Protein AF-A0A2N2ZKP9-F1 (afdb_monomer)

Radius of gyration: 18.11 Å; Cα contacts (8 Å, |Δi|>4): 617; chains: 1; bounding box: 47×38×48 Å

Solvent-accessible surface area (backbone atoms only — not comparable to full-atom values): 12537 Å² total; per-residue (Å²): 104,49,76,31,66,51,55,55,29,73,57,60,68,41,65,29,45,53,40,74,37,62,58,41,32,36,40,33,42,66,45,57,45,45,57,83,34,67,41,31,65,71,37,85,48,42,39,31,49,53,57,91,83,61,52,53,86,56,42,20,58,40,51,27,35,43,36,35,48,42,79,46,39,20,33,21,45,81,32,58,24,35,36,48,95,62,25,44,36,33,63,66,76,70,92,52,41,92,49,44,56,28,37,36,40,32,36,28,57,33,45,40,65,88,75,83,73,88,86,78,86,78,70,71,53,74,74,44,68,72,69,45,84,77,43,49,37,78,65,49,71,50,34,35,73,59,94,55,34,35,39,42,37,40,32,21,55,31,32,67,29,30,81,84,70,50,39,62,80,42,73,50,37,41,39,78,52,68,57,53,34,68,48,77,44,70,32,43,19,40,41,96,64,86,59,90,90,62,67,65,43,33,35,43,51,29,45,31,43,70,29,30,39,37,35,50,52,48,91,72,43,70,61,36,22,21,48,69,16,32,40,71,38,33,43,46,43,113

pLDDT: mean 94.53, std 5.26, range [68.94, 98.69]

Secondary structure (DSSP, 8-state):
-EEE--BSSS---EEEEEEE-SSEEEEEEEEEE-TT-HHHHH-SEEEEEPPTT-S--S-EEEEEEEE---TTT--EEEEEEEEETTEEEEE---TTGGG-SEEEEEEEEEEETT--S---PPPP---EETT-SSS-EEEEEEEEE-SSEEEEEEEEEE---HHHHTT--EEEEEETS-TTBEEEEEEE---SSPPTT--SB-EEEEEEETTEEEE---TT--S-SSTT-EEEEEEEB-

Sequence (238 aa):
MITLELNNFGSGSVIFKNYQSPGLCVLNGKITVDPTNAAYIAANRLEFDLPAGFAMPRSAISSAILFSNHSKYHYGTVLKCWIENSKLCIEKLTAWDALGNYVIYINSAFVTRGYRGTFTQTPTKPLTIINSYGIFSFNRYCYVETEYFVFLMATFNDFPEYNFIGTGPFTLELGGFASDVNVEIPLIVNPTSTTSGQIGSMLTFGSLANRKLTFSYPTSALNMGGKSSFFNFFAVRG

Mean predicted aligned error: 3.69 Å

Structure (mmCIF, N/CA/C/O backbone):
data_AF-A0A2N2ZKP9-F1
#
_entry.id   AF-A0A2N2ZKP9-F1
#
loop_
_atom_site.group_PDB
_atom_site.id
_atom_site.type_symbol
_atom_site.label_atom_id
_atom_site.label_alt_id
_atom_site.label_comp_id
_atom_site.label_asym_id
_atom_site.label_entity_id
_atom_site.label_seq_id
_atom_site.pdbx_PDB_ins_code
_atom_site.Cartn_x
_atom_site.Cartn_y
_atom_site.Cartn_z
_atom_site.occupancy
_atom_site.B_iso_or_equiv
_atom_site.auth_seq_id
_atom_site.auth_comp_id
_atom_site.auth_asym_id
_atom_site.auth_atom_id
_atom_site.pdbx_PDB_model_num
ATOM 1 N N . MET A 1 1 ? -2.657 10.909 13.684 1.00 93.31 1 MET A N 1
ATOM 2 C CA . MET A 1 1 ? -1.594 9.883 13.747 1.00 93.31 1 MET A CA 1
ATOM 3 C C . MET A 1 1 ? -1.914 8.941 14.895 1.00 93.31 1 MET A C 1
ATOM 5 O O . MET A 1 1 ? -2.496 9.387 15.878 1.00 93.31 1 MET A O 1
ATOM 9 N N . ILE A 1 2 ? -1.543 7.671 14.771 1.00 95.56 2 ILE A N 1
ATOM 10 C CA . ILE A 1 2 ? -1.657 6.635 15.802 1.00 95.56 2 ILE A CA 1
ATOM 11 C C . ILE A 1 2 ? -0.329 5.879 15.886 1.00 95.56 2 ILE A C 1
ATOM 13 O O . ILE A 1 2 ? 0.232 5.526 14.851 1.00 95.56 2 ILE A O 1
ATOM 17 N N . THR A 1 3 ? 0.156 5.637 17.101 1.00 96.56 3 THR A N 1
ATOM 18 C CA . THR A 1 3 ? 1.391 4.886 17.367 1.00 96.56 3 THR A CA 1
ATOM 19 C C . THR A 1 3 ? 1.032 3.521 17.940 1.00 96.56 3 THR A C 1
ATOM 21 O O . THR A 1 3 ? 0.245 3.446 18.882 1.00 96.56 3 THR A O 1
ATOM 24 N N . LEU A 1 4 ? 1.589 2.454 17.366 1.00 96.88 4 LEU A N 1
ATOM 25 C CA . LEU A 1 4 ? 1.421 1.075 17.818 1.00 96.88 4 LEU A CA 1
ATOM 26 C C . LEU A 1 4 ? 2.775 0.550 18.301 1.00 96.88 4 LEU A C 1
ATOM 28 O O . LEU A 1 4 ? 3.675 0.319 17.496 1.00 96.88 4 LEU A O 1
ATOM 32 N N . GLU A 1 5 ? 2.925 0.390 19.614 1.00 94.75 5 GLU A N 1
ATOM 33 C CA . GLU A 1 5 ? 4.208 0.037 20.242 1.00 94.75 5 GLU A CA 1
ATOM 34 C C . GLU A 1 5 ? 4.341 -1.462 20.524 1.00 94.75 5 GLU A C 1
ATOM 36 O O . GLU A 1 5 ? 5.440 -2.013 20.475 1.00 94.75 5 GLU A O 1
ATOM 41 N N . LEU A 1 6 ? 3.218 -2.129 20.800 1.00 96.06 6 LEU A N 1
ATOM 42 C CA . LEU A 1 6 ? 3.174 -3.537 21.178 1.00 96.06 6 LEU A CA 1
ATOM 43 C C . LEU A 1 6 ? 2.764 -4.395 19.982 1.00 96.06 6 LEU A C 1
ATOM 45 O O . LEU A 1 6 ? 1.728 -4.156 19.356 1.00 96.06 6 LEU A O 1
ATOM 49 N N . ASN A 1 7 ? 3.585 -5.398 19.669 1.00 97.69 7 ASN A N 1
ATOM 50 C CA . ASN A 1 7 ? 3.323 -6.361 18.608 1.00 97.69 7 ASN A CA 1
ATOM 51 C C . ASN A 1 7 ? 3.896 -7.743 18.930 1.00 97.69 7 ASN A C 1
ATOM 53 O O . ASN A 1 7 ? 4.814 -7.877 19.738 1.00 97.69 7 ASN A O 1
ATOM 57 N N . ASN A 1 8 ? 3.363 -8.775 18.278 1.00 98.06 8 ASN A N 1
ATOM 58 C CA . ASN A 1 8 ? 3.740 -10.168 18.536 1.00 98.06 8 ASN A CA 1
ATOM 59 C C . ASN A 1 8 ? 4.867 -10.707 17.633 1.00 98.06 8 ASN A C 1
ATOM 61 O O . ASN A 1 8 ? 5.117 -11.908 17.655 1.00 98.06 8 ASN A O 1
ATOM 65 N N . PHE A 1 9 ? 5.514 -9.865 16.820 1.00 98.00 9 PHE A N 1
ATOM 66 C CA . PHE A 1 9 ? 6.429 -10.320 15.763 1.00 98.00 9 PHE A CA 1
ATOM 67 C C . PHE A 1 9 ? 7.748 -9.537 15.671 1.00 98.00 9 PHE A C 1
ATOM 69 O O . PHE A 1 9 ? 8.541 -9.766 14.763 1.00 98.00 9 PHE A O 1
ATOM 76 N N . GLY A 1 10 ? 8.014 -8.642 16.624 1.00 95.81 10 GLY A N 1
ATOM 77 C CA . GLY A 1 10 ? 9.299 -7.962 16.775 1.00 95.81 10 GLY A CA 1
ATOM 78 C C . GLY A 1 10 ? 9.543 -6.770 15.842 1.00 95.81 10 GLY A C 1
ATOM 79 O O . GLY A 1 10 ? 10.689 -6.364 15.693 1.00 95.81 10 GLY A O 1
ATOM 80 N N . SER A 1 11 ? 8.508 -6.165 15.245 1.00 92.12 11 SER A N 1
ATOM 81 C CA . SER A 1 11 ? 8.653 -5.038 14.294 1.00 92.12 11 SER A CA 1
ATOM 82 C C . SER A 1 11 ? 9.004 -3.682 14.930 1.00 92.12 11 SER A C 1
ATOM 84 O O . SER A 1 11 ? 9.145 -2.689 14.214 1.00 92.12 11 SER A O 1
ATOM 86 N N . GLY A 1 12 ? 9.131 -3.604 16.256 1.00 93.19 12 GLY A N 1
ATOM 87 C CA . GLY A 1 12 ? 9.243 -2.326 16.967 1.00 93.19 12 GLY A CA 1
ATOM 88 C C . GLY A 1 12 ? 7.972 -1.468 16.879 1.00 93.19 12 GLY A C 1
ATOM 89 O O . GLY A 1 12 ? 6.894 -1.964 16.550 1.00 93.19 12 GLY A O 1
ATOM 90 N N . SER A 1 13 ? 8.103 -0.180 17.207 1.00 94.69 13 SER A N 1
ATOM 91 C CA . SER A 1 13 ? 6.992 0.779 17.164 1.00 94.69 13 SER A CA 1
ATOM 92 C C . SER A 1 13 ? 6.728 1.267 15.738 1.00 94.69 13 SER A C 1
ATOM 94 O O . SER A 1 13 ? 7.665 1.577 14.999 1.00 94.69 13 SER A O 1
ATOM 96 N N . VAL A 1 14 ? 5.453 1.362 15.358 1.00 96.50 14 VAL A N 1
ATOM 97 C CA . VAL A 1 14 ? 5.015 1.841 14.039 1.00 96.50 14 VAL A CA 1
ATOM 98 C C . VAL A 1 14 ? 4.020 2.984 14.201 1.00 96.50 14 VAL A C 1
ATOM 100 O O . VAL A 1 14 ? 3.143 2.948 15.062 1.00 96.50 14 VAL A O 1
ATOM 103 N N . ILE A 1 15 ? 4.132 3.998 13.342 1.00 96.88 15 ILE A N 1
ATOM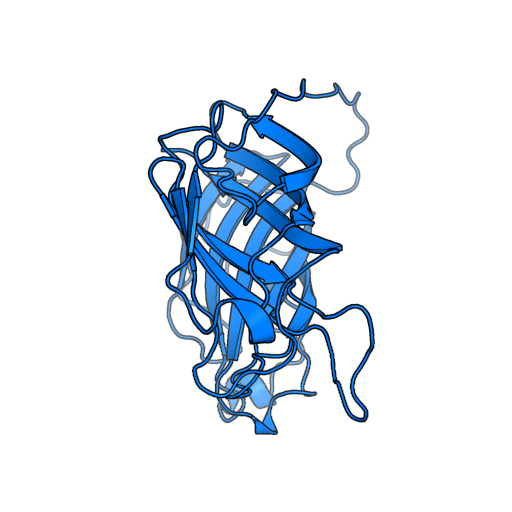 104 C CA . ILE A 1 15 ? 3.217 5.139 13.313 1.00 96.88 15 ILE A CA 1
ATOM 105 C C . ILE A 1 15 ? 2.397 5.095 12.025 1.00 96.88 15 ILE A C 1
ATOM 107 O O . ILE A 1 15 ? 2.951 5.046 10.928 1.00 96.88 15 ILE A O 1
ATOM 111 N N . PHE A 1 16 ? 1.075 5.181 12.158 1.00 97.50 16 PHE A N 1
ATOM 112 C CA . PHE A 1 16 ? 0.158 5.334 11.032 1.00 97.50 16 PHE A CA 1
ATOM 113 C C . PHE A 1 16 ? -0.483 6.720 11.029 1.00 97.50 16 PHE A C 1
ATOM 115 O O . PHE A 1 16 ? -0.916 7.239 12.063 1.00 97.50 16 PHE A O 1
ATOM 122 N N . LYS A 1 17 ? -0.640 7.300 9.839 1.00 97.81 17 LYS A N 1
ATOM 123 C CA . LYS A 1 17 ? -1.639 8.348 9.625 1.00 97.81 17 LYS A CA 1
ATOM 124 C C . LYS A 1 17 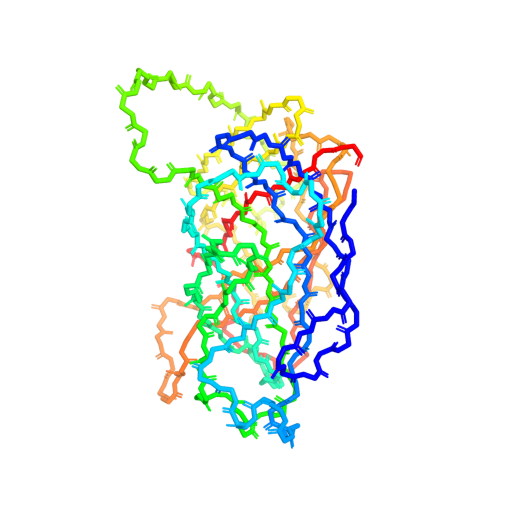? -3.012 7.697 9.600 1.00 97.81 17 LYS A C 1
ATOM 126 O O . LYS A 1 17 ? -3.180 6.623 9.027 1.00 97.81 17 LYS A O 1
ATOM 131 N N . ASN A 1 18 ? -3.982 8.313 10.264 1.00 97.56 18 ASN A N 1
ATOM 132 C CA . ASN A 1 18 ? -5.277 7.693 10.490 1.00 97.56 18 ASN A CA 1
ATOM 133 C C . ASN A 1 18 ? -6.429 8.690 10.402 1.00 97.56 18 ASN A C 1
ATOM 135 O O . ASN A 1 18 ? -6.331 9.819 10.875 1.00 97.56 18 ASN A O 1
ATOM 139 N N . TYR A 1 19 ? -7.545 8.196 9.884 1.00 97.62 19 TYR A N 1
ATOM 140 C CA . TYR A 1 19 ? -8.881 8.703 10.158 1.00 97.62 19 TYR A CA 1
ATOM 141 C C . TYR A 1 19 ? -9.665 7.590 10.852 1.00 97.62 19 TYR A C 1
ATOM 143 O O . TYR A 1 19 ? -9.528 6.418 10.489 1.00 97.62 19 TYR A O 1
ATOM 151 N N . GLN A 1 20 ? -10.455 7.931 11.867 1.00 95.25 20 GLN A N 1
ATOM 152 C CA . GLN A 1 20 ? -11.198 6.958 12.660 1.00 95.25 20 GLN A CA 1
ATOM 153 C C . GLN A 1 20 ? -12.607 7.460 12.956 1.00 95.25 20 GLN A C 1
ATOM 155 O O . GLN A 1 20 ? -12.811 8.593 13.380 1.00 95.25 20 GLN A O 1
ATOM 160 N N . SER A 1 21 ? -13.570 6.569 12.776 1.00 93.56 21 SER A N 1
ATOM 161 C CA . SER A 1 21 ? -14.956 6.705 13.203 1.00 93.56 21 SER A CA 1
ATOM 162 C C . SER A 1 21 ? -15.461 5.324 13.640 1.00 93.56 21 SER A C 1
ATOM 164 O O . SER A 1 21 ? -14.825 4.316 13.314 1.00 93.56 21 SER A O 1
ATOM 166 N N . PRO A 1 22 ? -16.626 5.227 14.303 1.00 90.94 22 PRO A N 1
ATOM 167 C CA . PRO A 1 22 ? -17.188 3.929 14.666 1.00 90.94 22 PRO A CA 1
ATOM 168 C C . PRO A 1 22 ? -17.448 2.994 13.476 1.00 90.94 22 PRO A C 1
ATOM 170 O O . PRO A 1 22 ? -17.443 1.780 13.646 1.00 90.94 22 PRO A O 1
ATOM 173 N N . GLY A 1 23 ? -17.698 3.541 12.279 1.00 91.06 23 GLY A N 1
ATOM 174 C CA . GLY A 1 23 ? -18.047 2.769 11.081 1.00 91.06 23 GLY A CA 1
ATOM 175 C C . GLY A 1 23 ? -16.886 2.510 10.118 1.00 91.06 23 GLY A C 1
ATOM 176 O O . GLY A 1 23 ? -16.924 1.524 9.380 1.00 91.06 23 GLY A O 1
ATOM 177 N N . LEU A 1 24 ? -15.867 3.368 10.134 1.00 93.94 24 LEU A N 1
ATOM 178 C CA . LEU A 1 24 ? -14.791 3.412 9.148 1.00 93.94 24 LEU A CA 1
ATOM 179 C C . LEU A 1 24 ? -13.485 3.867 9.799 1.00 93.94 24 LEU A C 1
ATOM 181 O O . LEU A 1 24 ? -13.452 4.903 10.466 1.00 93.94 24 LEU A O 1
ATOM 185 N N . CYS A 1 25 ? -12.401 3.155 9.516 1.00 97.12 25 CYS A N 1
ATOM 186 C CA . CYS A 1 25 ? -11.042 3.615 9.772 1.00 97.12 25 CYS A CA 1
ATOM 187 C C . CYS A 1 25 ? -10.233 3.597 8.476 1.00 97.12 25 CYS A C 1
ATOM 189 O O . CYS A 1 25 ? -10.296 2.630 7.728 1.00 97.12 25 CYS A O 1
ATOM 191 N N . VAL A 1 26 ? -9.460 4.646 8.210 1.00 98.31 26 VAL A N 1
ATOM 192 C CA . VAL A 1 26 ? -8.459 4.662 7.136 1.00 98.31 26 VAL A CA 1
ATOM 193 C C . VAL A 1 26 ? -7.088 4.724 7.782 1.00 98.31 26 VAL A C 1
ATOM 195 O O . VAL A 1 26 ? -6.868 5.589 8.628 1.00 98.31 26 VAL A O 1
ATOM 198 N N . LEU A 1 27 ? -6.183 3.828 7.388 1.00 98.25 27 LEU A N 1
ATOM 199 C CA . LEU A 1 27 ? -4.801 3.792 7.867 1.00 98.25 27 LEU A CA 1
ATOM 200 C C . LEU A 1 27 ? -3.827 3.964 6.701 1.00 98.25 27 LEU A C 1
ATOM 202 O O . LEU A 1 27 ? -3.999 3.350 5.645 1.00 98.25 27 LEU A O 1
ATOM 206 N N . ASN A 1 28 ? -2.794 4.781 6.914 1.00 98.31 28 ASN A N 1
ATOM 207 C CA . ASN A 1 28 ? -1.648 4.927 6.022 1.00 98.31 28 ASN A CA 1
ATOM 208 C C . ASN A 1 28 ? -0.340 4.757 6.764 1.00 98.31 28 ASN A C 1
ATOM 210 O O . ASN A 1 28 ? -0.069 5.471 7.729 1.00 98.31 28 ASN A O 1
ATOM 214 N N . GLY A 1 29 ? 0.485 3.852 6.270 1.00 97.19 29 GLY A N 1
ATOM 215 C CA . GLY A 1 29 ? 1.824 3.633 6.778 1.00 97.19 29 GLY A CA 1
ATOM 216 C C . GLY A 1 29 ? 2.377 2.317 6.271 1.00 97.19 29 GLY A C 1
ATOM 217 O O . GLY A 1 29 ? 1.760 1.625 5.456 1.00 97.19 29 GLY A O 1
ATOM 218 N N . LYS A 1 30 ? 3.555 1.977 6.777 1.00 96.88 30 LYS A N 1
ATOM 219 C CA . LYS A 1 30 ? 4.251 0.751 6.422 1.00 96.88 30 LYS A CA 1
ATOM 220 C C . LYS A 1 30 ? 4.873 0.113 7.652 1.00 96.88 30 LYS A C 1
ATOM 222 O O . LYS A 1 30 ? 5.237 0.803 8.599 1.00 96.88 30 LYS A O 1
ATOM 227 N N . ILE A 1 31 ? 4.974 -1.205 7.611 1.00 97.31 31 ILE A N 1
ATOM 228 C CA . ILE A 1 31 ? 5.553 -2.044 8.658 1.00 97.31 31 ILE A CA 1
ATOM 229 C C . ILE A 1 31 ? 6.761 -2.748 8.057 1.00 97.31 31 ILE A C 1
ATOM 231 O O . ILE A 1 31 ? 6.667 -3.243 6.935 1.00 97.31 31 ILE A O 1
ATOM 235 N N . THR A 1 32 ? 7.859 -2.837 8.800 1.00 97.31 32 THR A N 1
ATOM 236 C CA . THR A 1 32 ? 9.008 -3.665 8.423 1.00 97.31 32 THR A CA 1
ATOM 237 C C . THR A 1 32 ? 8.936 -4.983 9.177 1.00 97.31 32 THR A C 1
ATOM 239 O O . THR A 1 32 ? 8.826 -4.996 10.399 1.00 97.31 32 THR A O 1
ATOM 242 N N . VAL A 1 33 ? 9.013 -6.096 8.458 1.00 98.25 33 VAL A N 1
ATOM 243 C CA . VAL A 1 33 ? 9.035 -7.438 9.037 1.00 98.25 33 VAL A CA 1
ATOM 244 C C . VAL A 1 33 ? 10.438 -8.011 8.905 1.00 98.25 33 VAL A C 1
ATOM 246 O O . VAL A 1 33 ? 11.033 -7.940 7.831 1.00 98.25 33 VAL A O 1
ATOM 249 N N . ASP A 1 34 ? 10.943 -8.585 9.994 1.00 97.88 34 ASP A N 1
ATOM 250 C CA . ASP A 1 34 ? 12.172 -9.376 10.028 1.00 97.88 34 ASP A CA 1
ATOM 251 C C . ASP A 1 34 ? 11.807 -10.864 10.167 1.00 97.88 34 ASP A C 1
ATOM 253 O O . ASP A 1 34 ? 11.425 -11.301 11.260 1.00 97.88 34 ASP A O 1
ATOM 257 N N . PRO A 1 35 ? 11.918 -11.655 9.083 1.00 97.81 35 PRO A N 1
ATOM 258 C CA . PRO A 1 35 ? 11.595 -13.077 9.107 1.00 97.81 35 PRO A CA 1
ATOM 259 C C . PRO A 1 35 ? 12.493 -13.923 10.015 1.00 97.81 35 PRO A C 1
ATOM 261 O O . PRO A 1 35 ? 12.143 -15.057 10.343 1.00 97.81 35 PRO A O 1
ATOM 264 N N . THR A 1 36 ? 13.654 -13.399 10.417 1.00 97.88 36 THR A N 1
ATOM 265 C CA . THR A 1 36 ? 14.608 -14.094 11.292 1.00 97.88 36 THR A CA 1
ATOM 266 C C . THR A 1 36 ? 14.296 -13.890 12.774 1.00 97.88 36 THR A C 1
ATOM 268 O O . THR A 1 36 ? 14.827 -14.604 13.628 1.00 97.88 36 THR A O 1
ATOM 271 N N . ASN A 1 37 ? 13.397 -12.954 13.097 1.00 98.25 37 ASN A N 1
ATOM 272 C CA . ASN A 1 37 ? 13.006 -12.671 14.467 1.00 98.25 37 ASN A CA 1
ATOM 273 C C . ASN A 1 37 ? 12.247 -13.859 15.084 1.00 98.25 37 ASN A C 1
ATOM 275 O O . ASN A 1 37 ? 11.250 -14.336 14.540 1.00 98.25 37 ASN A O 1
ATOM 279 N N . ALA A 1 38 ? 12.671 -14.306 16.269 1.00 98.25 38 ALA A N 1
ATOM 280 C CA . ALA A 1 38 ? 12.043 -15.431 16.966 1.00 98.25 38 ALA A CA 1
ATOM 281 C C . ALA A 1 38 ? 10.542 -15.212 17.243 1.00 98.25 38 ALA A C 1
ATOM 283 O O . ALA A 1 38 ? 9.758 -16.158 17.155 1.00 98.25 38 ALA A O 1
ATOM 284 N N . ALA A 1 39 ? 10.126 -13.971 17.525 1.00 98.31 39 ALA A N 1
ATOM 285 C CA . ALA A 1 39 ? 8.720 -13.627 17.716 1.00 98.31 39 ALA A CA 1
ATOM 286 C C . ALA A 1 39 ? 7.928 -13.776 16.408 1.00 98.31 39 ALA A C 1
ATOM 288 O O . ALA A 1 39 ? 6.855 -14.375 16.409 1.00 98.31 39 ALA A O 1
ATOM 289 N N . TYR A 1 40 ? 8.483 -13.321 15.274 1.00 98.44 40 TYR A N 1
ATOM 290 C CA . TYR A 1 40 ? 7.878 -13.556 13.961 1.00 98.44 40 TYR A CA 1
ATOM 291 C C . TYR A 1 40 ? 7.743 -15.051 13.676 1.00 98.44 40 TYR A C 1
ATOM 293 O O . TYR A 1 40 ? 6.661 -15.492 13.294 1.00 98.44 40 TYR A O 1
ATOM 301 N N . ILE A 1 41 ? 8.799 -15.842 13.891 1.00 98.06 41 ILE A N 1
ATOM 302 C CA . ILE A 1 41 ? 8.800 -17.291 13.641 1.00 98.06 41 ILE A CA 1
ATOM 303 C C . ILE A 1 41 ? 7.685 -17.981 14.442 1.00 98.06 41 ILE A C 1
ATOM 305 O O . ILE A 1 41 ? 6.934 -18.769 13.866 1.00 98.06 41 ILE A O 1
ATOM 309 N N . ALA A 1 42 ? 7.524 -17.628 15.722 1.00 98.19 42 ALA A N 1
ATOM 310 C CA . ALA A 1 42 ? 6.501 -18.184 16.610 1.00 98.19 42 ALA A CA 1
ATOM 311 C C . ALA A 1 42 ? 5.070 -17.689 16.319 1.00 98.19 42 ALA A C 1
ATOM 313 O O . ALA A 1 42 ? 4.098 -18.359 16.672 1.00 98.19 42 ALA A O 1
ATOM 314 N N . ALA A 1 43 ? 4.914 -16.522 15.691 1.00 98.12 43 ALA A N 1
ATOM 315 C CA . ALA A 1 43 ? 3.609 -15.950 15.393 1.00 98.12 43 ALA A CA 1
ATOM 316 C C . ALA A 1 43 ? 2.890 -16.703 14.257 1.00 98.12 43 ALA A C 1
ATOM 318 O O . ALA A 1 43 ? 3.460 -16.983 13.200 1.00 98.12 43 ALA A O 1
ATOM 319 N N . ASN A 1 44 ? 1.591 -16.960 14.441 1.00 97.44 44 ASN A N 1
ATOM 320 C CA . ASN A 1 44 ? 0.712 -17.522 13.399 1.00 97.44 44 ASN A CA 1
ATOM 321 C C . ASN A 1 44 ? 0.125 -16.445 12.469 1.00 97.44 44 ASN A C 1
ATOM 323 O O . ASN A 1 44 ? -0.319 -16.730 11.361 1.00 97.44 44 ASN A O 1
ATOM 327 N N . ARG A 1 45 ? 0.096 -15.201 12.945 1.00 97.81 45 ARG A N 1
ATOM 328 C CA . ARG A 1 45 ? -0.345 -13.990 12.247 1.00 97.81 45 ARG A CA 1
ATOM 329 C C . ARG A 1 45 ? 0.319 -12.794 12.914 1.00 97.81 45 ARG A C 1
ATOM 331 O O . ARG A 1 45 ? 0.686 -12.888 14.086 1.00 97.81 45 ARG A O 1
ATOM 338 N N . LEU A 1 46 ? 0.451 -11.694 12.191 1.00 98.62 46 LEU A N 1
ATOM 339 C CA . LEU A 1 46 ? 1.082 -10.487 12.713 1.00 98.62 46 LEU A CA 1
ATOM 340 C C . LEU A 1 46 ? 0.022 -9.641 13.406 1.00 98.62 46 LEU A C 1
ATOM 342 O O . LEU A 1 46 ? -1.056 -9.428 12.852 1.00 98.62 46 LEU A O 1
ATOM 346 N N . GLU A 1 47 ? 0.309 -9.180 14.614 1.00 98.44 47 GLU A N 1
ATOM 347 C CA . GLU A 1 47 ? -0.628 -8.409 15.420 1.00 98.44 47 GLU A CA 1
ATOM 348 C C . GLU A 1 47 ? 0.053 -7.198 16.034 1.00 98.44 47 GLU A C 1
ATOM 350 O O . GLU A 1 47 ? 1.127 -7.324 16.621 1.00 98.44 47 GLU A O 1
ATOM 355 N N . PHE A 1 48 ? -0.631 -6.062 15.964 1.00 98.44 48 PHE A N 1
ATOM 356 C CA . PHE A 1 48 ? -0.390 -4.913 16.826 1.00 98.44 48 PHE A CA 1
ATOM 357 C C . PHE A 1 48 ? -1.564 -4.730 17.775 1.00 98.44 48 PHE A C 1
ATOM 359 O O . PHE A 1 48 ? -2.720 -4.861 17.358 1.00 98.44 48 PHE A O 1
ATOM 366 N N . ASP A 1 49 ? -1.276 -4.354 19.015 1.00 97.56 49 ASP A N 1
ATOM 367 C CA . ASP A 1 49 ? -2.317 -3.918 19.938 1.00 97.56 49 ASP A CA 1
ATOM 368 C C . ASP A 1 49 ? -2.750 -2.492 19.579 1.00 97.56 49 ASP A C 1
ATOM 370 O O . ASP A 1 49 ? -1.928 -1.588 19.402 1.00 97.56 49 ASP A O 1
ATOM 374 N N . LEU A 1 50 ? -4.060 -2.291 19.440 1.00 97.00 50 LEU A N 1
ATOM 375 C CA . LEU A 1 50 ? -4.638 -0.971 19.225 1.00 97.00 50 LEU A CA 1
ATOM 376 C C . LEU A 1 50 ? -4.740 -0.232 20.569 1.00 97.00 50 LEU A C 1
ATOM 378 O O . LEU A 1 50 ? -5.033 -0.850 21.595 1.00 97.00 50 LEU A O 1
ATOM 382 N N . PRO A 1 51 ? -4.536 1.096 20.585 1.00 95.12 51 PRO A N 1
ATOM 383 C CA . PRO A 1 51 ? -4.587 1.882 21.805 1.00 95.12 51 PRO A CA 1
ATOM 384 C C . PRO A 1 51 ? -5.992 1.895 22.407 1.00 95.12 51 PRO A C 1
ATOM 386 O O . PRO A 1 51 ? -7.007 1.781 21.708 1.00 95.12 51 PRO A O 1
ATOM 389 N N . ALA A 1 52 ? -6.047 2.125 23.718 1.00 92.00 52 ALA A N 1
ATOM 390 C CA . ALA A 1 52 ? -7.298 2.408 24.403 1.00 92.00 52 ALA A CA 1
ATOM 391 C C . ALA A 1 52 ? -8.004 3.602 23.735 1.00 92.00 52 ALA A C 1
ATOM 393 O O . ALA A 1 52 ? -7.388 4.631 23.458 1.00 92.00 52 ALA A O 1
ATOM 394 N N . GLY A 1 53 ? -9.299 3.453 23.453 1.00 90.00 53 GLY A N 1
ATOM 395 C CA . GLY A 1 53 ? -10.087 4.482 22.769 1.00 90.00 53 GLY A CA 1
ATOM 396 C C . GLY A 1 53 ? -10.006 4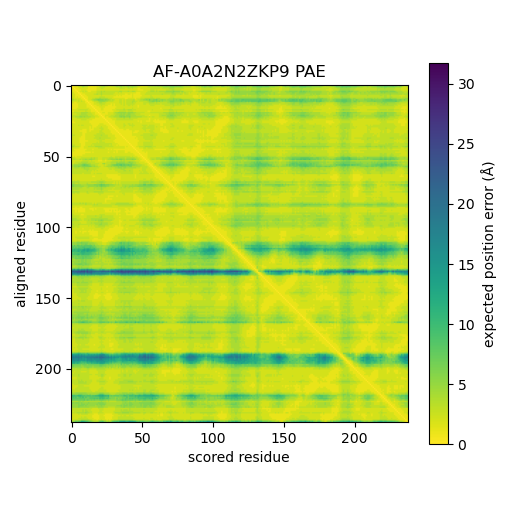.461 21.239 1.00 90.00 53 GLY A C 1
ATOM 397 O O . GLY A 1 53 ? -10.551 5.366 20.610 1.00 90.00 53 GLY A O 1
ATOM 398 N N . PHE A 1 54 ? -9.385 3.446 20.620 1.00 94.31 54 PHE A N 1
ATOM 399 C CA . PHE A 1 54 ? -9.499 3.240 19.172 1.00 94.31 54 PHE A CA 1
ATOM 400 C C . PHE A 1 54 ? -10.976 3.192 18.747 1.00 94.31 54 PHE A C 1
ATOM 402 O O . PHE A 1 54 ? -11.770 2.441 19.313 1.00 94.31 54 PHE A O 1
ATOM 409 N N . ALA A 1 55 ? -11.357 4.003 17.755 1.00 92.94 55 ALA A N 1
ATOM 410 C CA . ALA A 1 55 ? -12.768 4.353 17.577 1.00 92.94 55 ALA A CA 1
ATOM 411 C C . ALA A 1 55 ? -13.661 3.221 17.045 1.00 92.94 55 ALA A C 1
ATOM 413 O O . ALA A 1 55 ? -14.880 3.354 17.118 1.00 92.94 55 ALA A O 1
ATOM 414 N N . MET A 1 56 ? -13.102 2.146 16.474 1.00 91.44 56 MET A N 1
ATOM 415 C CA . MET A 1 56 ? -13.902 1.059 15.898 1.00 91.44 56 MET A CA 1
ATOM 416 C C . MET A 1 56 ? -14.304 0.024 16.961 1.00 91.44 56 MET A C 1
ATOM 418 O O . MET A 1 56 ? -13.448 -0.730 17.422 1.00 91.44 56 MET A O 1
ATOM 422 N N . PRO A 1 57 ? -15.603 -0.105 17.299 1.00 86.00 57 PRO A N 1
ATOM 423 C CA . PRO A 1 57 ? -16.071 -1.059 18.306 1.00 86.00 57 PRO A CA 1
ATOM 424 C C . PRO A 1 57 ? -16.305 -2.472 17.749 1.00 86.00 57 PRO A C 1
ATOM 426 O O . PRO A 1 57 ? -16.598 -3.400 18.498 1.00 86.00 57 PRO A O 1
ATOM 429 N N . ARG A 1 58 ? -16.267 -2.641 16.423 1.00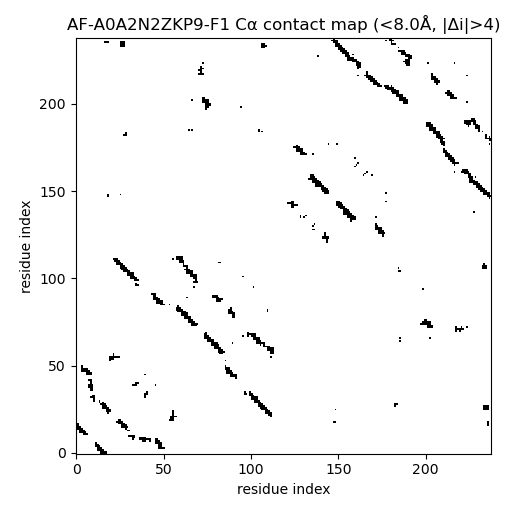 89.75 58 ARG A N 1
ATOM 430 C CA . ARG A 1 58 ? -16.595 -3.890 15.725 1.00 89.75 58 ARG A CA 1
ATOM 431 C C . ARG A 1 58 ? -15.457 -4.310 14.813 1.00 89.75 58 ARG A C 1
ATOM 433 O O . ARG A 1 58 ? -14.651 -3.485 14.388 1.00 89.75 58 ARG A O 1
ATOM 440 N N . SER A 1 59 ? -15.442 -5.597 14.471 1.00 93.75 59 SER A N 1
ATOM 441 C CA . SER A 1 59 ? -14.456 -6.117 13.536 1.00 93.75 59 SER A CA 1
ATOM 442 C C . SER A 1 59 ? -14.642 -5.554 12.129 1.00 93.75 59 SER A C 1
ATOM 444 O O . SER A 1 59 ? -15.759 -5.290 11.669 1.00 93.75 59 SER A O 1
ATOM 446 N N . ALA A 1 60 ? -13.523 -5.392 11.438 1.00 96.38 60 ALA A N 1
ATOM 447 C CA . ALA A 1 60 ? -13.449 -4.863 10.085 1.00 96.38 60 ALA A CA 1
ATOM 448 C C . ALA A 1 60 ? -12.376 -5.615 9.305 1.00 96.38 60 ALA A C 1
ATOM 450 O O . ALA A 1 60 ? -11.391 -6.048 9.888 1.00 96.38 60 ALA A O 1
ATOM 451 N N . ILE A 1 61 ? -12.556 -5.782 7.998 1.00 96.06 61 ILE A N 1
ATOM 452 C CA . ILE A 1 61 ? -11.593 -6.462 7.125 1.00 96.06 61 ILE A CA 1
ATOM 453 C C . ILE A 1 61 ? -11.228 -5.546 5.964 1.00 96.06 61 ILE A C 1
ATOM 455 O O . ILE A 1 61 ? -12.063 -4.788 5.473 1.00 96.06 61 ILE A O 1
ATOM 459 N N . SER A 1 62 ? -9.972 -5.615 5.560 1.00 97.00 62 SER A N 1
ATOM 460 C CA . SER A 1 62 ? -9.391 -4.874 4.458 1.00 97.00 62 SER A CA 1
ATOM 461 C C . SER A 1 62 ? -8.179 -5.631 3.902 1.00 97.00 62 SER A C 1
ATOM 463 O O . SER A 1 62 ? -7.996 -6.830 4.141 1.00 97.00 62 SER A O 1
ATOM 465 N N . SER A 1 63 ? -7.351 -4.922 3.149 1.00 96.81 63 SER A N 1
ATOM 466 C CA . SER A 1 63 ? -6.119 -5.419 2.553 1.00 96.81 63 SER A CA 1
ATOM 467 C C . SER A 1 63 ? -4.890 -4.698 3.097 1.00 96.81 63 SER A C 1
ATOM 469 O O . SER A 1 63 ? -4.957 -3.547 3.522 1.00 96.81 63 SER A O 1
ATOM 471 N N . ALA A 1 64 ? -3.746 -5.355 3.012 1.00 98.31 64 ALA A N 1
ATOM 472 C CA . ALA A 1 64 ? -2.428 -4.735 3.000 1.00 98.31 64 ALA A CA 1
ATOM 473 C C . ALA A 1 64 ? -1.664 -5.251 1.771 1.00 98.31 64 ALA A C 1
ATOM 475 O O . ALA A 1 64 ? -2.151 -6.147 1.082 1.00 98.31 64 ALA A O 1
ATOM 476 N N . ILE A 1 65 ? -0.497 -4.696 1.458 1.00 98.25 65 ILE A N 1
ATOM 477 C CA . ILE A 1 65 ? 0.341 -5.185 0.355 1.00 98.25 65 ILE A CA 1
ATOM 478 C C . ILE A 1 65 ? 1.714 -5.545 0.906 1.00 98.25 65 ILE A C 1
ATOM 480 O O . ILE A 1 65 ? 2.417 -4.684 1.432 1.00 98.25 65 ILE A O 1
ATOM 484 N N . LEU A 1 66 ? 2.085 -6.818 0.771 1.00 98.31 66 LEU A N 1
ATOM 485 C CA . LEU A 1 66 ? 3.444 -7.284 1.014 1.00 98.31 66 LEU A CA 1
ATOM 486 C C . LEU A 1 66 ? 4.333 -6.813 -0.132 1.00 98.31 66 LEU A C 1
ATOM 488 O O . LEU A 1 66 ? 3.997 -7.016 -1.295 1.00 98.31 66 LEU A O 1
ATOM 492 N N . PHE A 1 67 ? 5.471 -6.232 0.211 1.00 97.62 67 PHE A N 1
ATOM 493 C CA . PHE A 1 67 ? 6.510 -5.758 -0.690 1.00 97.62 67 PHE A CA 1
ATOM 494 C C . PHE A 1 67 ? 7.831 -6.411 -0.275 1.00 97.62 67 PHE A C 1
ATOM 496 O O . PHE A 1 67 ? 8.434 -6.027 0.731 1.00 97.62 67 PHE A O 1
ATOM 503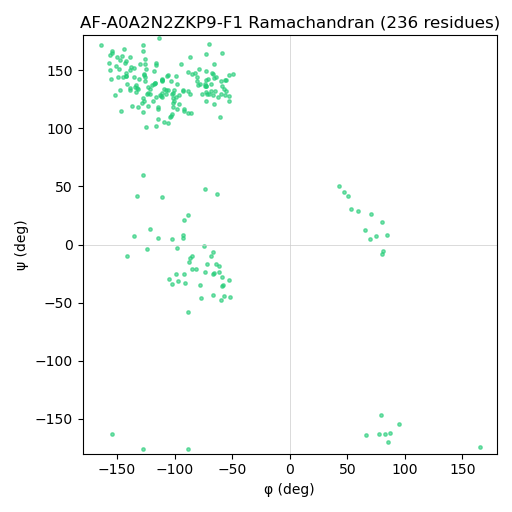 N N . SER A 1 68 ? 8.250 -7.448 -1.005 1.00 96.94 68 SER A N 1
ATOM 504 C CA . SER A 1 68 ? 9.461 -8.200 -0.664 1.00 96.94 68 SER A CA 1
ATOM 505 C C . SER A 1 68 ? 10.737 -7.418 -0.967 1.00 96.94 68 SER A C 1
ATOM 507 O O . SER A 1 68 ? 10.767 -6.477 -1.763 1.00 96.94 68 SER A O 1
ATOM 509 N N . ASN A 1 69 ? 11.841 -7.879 -0.393 1.00 94.56 69 ASN A N 1
ATOM 510 C CA . ASN A 1 69 ? 13.170 -7.350 -0.675 1.00 94.56 69 ASN A CA 1
ATOM 511 C C . ASN A 1 69 ? 13.859 -8.048 -1.862 1.00 94.56 69 ASN A C 1
ATOM 513 O O . ASN A 1 69 ? 15.082 -8.067 -1.970 1.00 94.56 69 ASN A O 1
ATOM 517 N N . HIS A 1 70 ? 13.078 -8.616 -2.791 1.00 93.00 70 HIS A N 1
ATOM 518 C CA . HIS A 1 70 ? 13.630 -9.125 -4.043 1.00 93.00 70 HIS A CA 1
ATOM 519 C C . HIS A 1 70 ? 14.289 -7.980 -4.828 1.00 93.00 70 HIS A C 1
ATOM 521 O O . HIS A 1 70 ? 13.593 -7.143 -5.403 1.00 93.00 70 HIS A O 1
ATOM 527 N N . SER A 1 71 ? 15.619 -7.987 -4.919 1.00 88.75 71 SER A N 1
ATOM 528 C CA . SER A 1 71 ? 16.437 -6.873 -5.431 1.00 88.75 71 SER A CA 1
ATOM 529 C C . SER A 1 71 ? 16.038 -6.346 -6.811 1.00 88.75 71 SER A C 1
ATOM 531 O O . SER A 1 71 ? 16.226 -5.169 -7.103 1.00 88.75 71 SER A O 1
ATOM 533 N N . LYS A 1 72 ? 15.498 -7.219 -7.667 1.00 90.75 72 LYS A N 1
ATOM 534 C CA . LYS A 1 72 ? 15.139 -6.874 -9.047 1.00 90.75 72 LYS A CA 1
ATOM 535 C C . LYS A 1 72 ? 13.706 -6.364 -9.239 1.00 90.75 72 LYS A C 1
ATOM 537 O O . LYS A 1 72 ? 13.472 -5.567 -10.136 1.00 90.75 72 LYS A O 1
ATOM 542 N N . TYR A 1 73 ? 12.748 -6.854 -8.452 1.00 92.62 73 TYR A N 1
ATOM 543 C CA . TYR A 1 73 ? 11.314 -6.748 -8.785 1.00 92.62 73 TYR A CA 1
ATOM 544 C C . TYR A 1 73 ? 10.408 -6.461 -7.589 1.00 92.62 73 TYR A C 1
ATOM 546 O O . TYR A 1 73 ? 9.213 -6.250 -7.787 1.00 92.62 73 TYR A O 1
ATOM 554 N N . HIS A 1 74 ? 10.948 -6.540 -6.368 1.00 94.06 74 HIS A N 1
ATOM 555 C CA . HIS A 1 74 ? 10.204 -6.402 -5.119 1.00 94.06 74 HIS A CA 1
ATOM 556 C C . HIS A 1 74 ? 8.865 -7.136 -5.125 1.00 94.06 74 HIS A C 1
ATOM 558 O O . HIS A 1 74 ? 7.821 -6.557 -4.834 1.00 94.06 74 HIS A O 1
ATOM 564 N N . TYR A 1 75 ? 8.891 -8.416 -5.507 1.00 94.69 75 TYR A N 1
ATOM 565 C CA . TYR A 1 75 ? 7.675 -9.199 -5.661 1.00 94.69 75 TYR A CA 1
ATOM 566 C C . TYR A 1 75 ? 6.752 -9.089 -4.446 1.00 94.69 75 TYR A C 1
ATOM 568 O O . TYR A 1 75 ? 7.221 -8.996 -3.309 1.00 94.69 75 TYR A O 1
ATOM 576 N N . GLY A 1 76 ? 5.448 -9.138 -4.675 1.00 95.44 76 GLY A N 1
ATOM 577 C CA . GLY A 1 76 ? 4.503 -8.967 -3.590 1.00 95.44 76 GLY A CA 1
ATOM 578 C C . GLY A 1 76 ? 3.089 -9.407 -3.902 1.00 95.44 76 GLY A C 1
ATOM 579 O O . GLY A 1 76 ? 2.739 -9.751 -5.031 1.00 95.44 76 GLY A O 1
ATOM 580 N N . THR A 1 77 ? 2.259 -9.411 -2.870 1.00 96.75 77 THR A N 1
ATOM 581 C CA . THR A 1 77 ? 0.862 -9.827 -2.962 1.00 96.75 77 THR A CA 1
ATOM 582 C C . THR A 1 77 ? -0.001 -9.014 -2.013 1.00 96.75 77 THR A C 1
ATOM 584 O O . THR A 1 77 ? 0.489 -8.384 -1.074 1.00 96.75 77 THR A O 1
ATOM 587 N N . VAL A 1 78 ? -1.305 -9.046 -2.262 1.00 97.50 78 VAL A N 1
ATOM 588 C CA . VAL A 1 78 ? -2.291 -8.562 -1.305 1.00 97.50 78 VAL A CA 1
ATOM 589 C C . VAL A 1 78 ? -2.306 -9.503 -0.107 1.00 97.50 78 VAL A C 1
ATOM 591 O O . VAL A 1 78 ? -2.372 -10.718 -0.285 1.00 97.50 78 VAL A O 1
ATOM 594 N N . LEU A 1 79 ? -2.258 -8.917 1.084 1.00 98.25 79 LEU A N 1
ATOM 595 C CA . LEU A 1 79 ? -2.444 -9.589 2.355 1.00 98.25 79 LEU A CA 1
ATOM 596 C C . LEU A 1 79 ? -3.833 -9.297 2.916 1.00 98.25 79 LEU A C 1
ATOM 598 O O . LEU A 1 79 ? -4.289 -8.149 2.889 1.00 98.25 79 LEU A O 1
ATOM 602 N N . LYS A 1 80 ? -4.478 -10.291 3.520 1.00 98.25 80 LYS A N 1
ATOM 603 C CA . LYS A 1 80 ? -5.610 -10.049 4.419 1.00 98.25 80 LYS A CA 1
ATOM 604 C C . LYS A 1 80 ? -5.148 -9.227 5.627 1.00 98.25 80 LYS A C 1
ATOM 606 O O . LYS A 1 80 ? -4.229 -9.618 6.345 1.00 98.25 80 LYS A O 1
ATOM 611 N N . CYS A 1 81 ? -5.839 -8.121 5.888 1.00 98.31 81 CYS A N 1
ATOM 612 C CA . CYS A 1 81 ? -5.603 -7.249 7.036 1.00 98.31 81 CYS A CA 1
ATOM 613 C C . CYS A 1 81 ? -6.941 -6.945 7.718 1.00 98.31 81 CYS A C 1
ATOM 615 O O . CYS A 1 81 ? -7.931 -6.676 7.043 1.00 98.31 81 CYS A O 1
ATOM 617 N N . TRP A 1 82 ? -7.039 -7.036 9.039 1.00 97.81 82 TRP A N 1
ATOM 618 C CA . TRP A 1 82 ? -8.314 -6.877 9.738 1.00 97.81 82 TRP A CA 1
ATOM 619 C C . TRP A 1 82 ? -8.142 -6.303 11.135 1.00 97.81 82 TRP A C 1
ATOM 621 O O . TRP A 1 82 ? -7.065 -6.336 11.714 1.00 97.81 82 TRP A O 1
ATOM 631 N N . ILE A 1 83 ? -9.234 -5.771 11.666 1.00 97.12 83 ILE A N 1
ATOM 632 C CA . ILE A 1 83 ? -9.341 -5.304 13.041 1.00 97.12 83 ILE A CA 1
ATOM 633 C C . ILE A 1 83 ? -10.282 -6.253 13.767 1.00 97.12 83 ILE A C 1
ATOM 635 O O . ILE A 1 83 ? -11.401 -6.491 13.305 1.00 97.12 83 ILE A O 1
ATOM 639 N N . GLU A 1 84 ? -9.843 -6.798 14.894 1.00 95.06 84 GLU A N 1
ATOM 640 C CA . GLU A 1 84 ? -10.673 -7.581 15.811 1.00 95.06 84 GLU A CA 1
ATOM 641 C C . GLU A 1 84 ? -10.073 -7.557 17.215 1.00 95.06 84 GLU A C 1
ATOM 643 O O . GLU A 1 84 ? -8.861 -7.461 17.357 1.00 95.06 84 GLU A O 1
ATOM 648 N N . ASN A 1 85 ? -10.912 -7.658 18.249 1.00 92.75 85 ASN A N 1
ATOM 649 C CA . ASN A 1 85 ? -10.470 -7.791 19.644 1.00 92.75 85 ASN A CA 1
ATOM 650 C C . ASN A 1 85 ? -9.372 -6.784 20.045 1.00 92.75 85 ASN A C 1
ATOM 652 O O . ASN A 1 85 ? -8.372 -7.160 20.650 1.00 92.75 85 ASN A O 1
ATOM 656 N N . SER A 1 86 ? -9.550 -5.512 19.666 1.00 93.62 86 SER A N 1
ATOM 657 C CA . SER A 1 86 ? -8.592 -4.423 19.919 1.00 93.62 86 SER A CA 1
ATOM 658 C C . SER A 1 86 ? -7.194 -4.644 19.325 1.00 93.62 86 SER A C 1
ATOM 660 O O . SER A 1 86 ? -6.212 -4.121 19.841 1.00 93.62 86 SER A O 1
ATOM 662 N N . LYS A 1 87 ? -7.095 -5.391 18.223 1.00 97.12 87 LYS A N 1
ATOM 663 C CA . LYS A 1 87 ? -5.849 -5.639 17.495 1.00 97.12 87 LYS A CA 1
ATOM 664 C C . LYS A 1 87 ? -5.990 -5.289 16.022 1.00 97.12 87 LYS A C 1
ATOM 666 O O . LYS A 1 87 ? -7.052 -5.484 15.428 1.00 97.12 87 LYS A O 1
ATOM 671 N N . LEU A 1 88 ? -4.900 -4.802 15.436 1.00 98.06 88 LEU A N 1
ATOM 672 C CA . LEU A 1 88 ? -4.691 -4.789 13.992 1.00 98.06 88 LEU A CA 1
ATOM 673 C C . LEU A 1 88 ? -3.953 -6.074 13.626 1.00 98.06 88 LEU A C 1
ATOM 675 O O . LEU A 1 88 ? -2.813 -6.277 14.038 1.00 98.06 88 LEU A O 1
ATOM 679 N N . CYS A 1 89 ? -4.609 -6.935 12.863 1.00 98.44 89 CYS A N 1
ATOM 680 C CA . CYS A 1 89 ? -4.112 -8.242 12.473 1.00 98.44 89 CYS A CA 1
ATOM 681 C C . CYS A 1 89 ? -3.792 -8.277 10.977 1.00 98.44 89 CYS A C 1
ATOM 683 O O . CYS A 1 89 ? -4.540 -7.745 10.157 1.00 98.44 89 CYS A O 1
ATOM 685 N N . ILE A 1 90 ? -2.710 -8.956 10.615 1.00 98.69 90 ILE A N 1
ATOM 686 C CA . ILE A 1 90 ? -2.269 -9.147 9.233 1.00 98.69 90 ILE A CA 1
ATOM 687 C C . ILE A 1 90 ? -1.923 -10.621 9.056 1.00 98.69 90 ILE A C 1
ATOM 689 O O . ILE A 1 90 ? -1.312 -11.238 9.934 1.00 98.69 90 ILE A O 1
ATOM 693 N N . GLU A 1 91 ? -2.330 -11.209 7.934 1.00 98.25 91 GLU A N 1
ATOM 694 C CA . GLU A 1 91 ? -1.929 -12.579 7.632 1.00 98.25 91 GLU A CA 1
ATOM 695 C C . GLU A 1 91 ? -0.411 -12.675 7.454 1.00 98.25 91 GLU A C 1
ATOM 697 O O . GLU A 1 91 ? 0.242 -11.763 6.943 1.00 98.25 91 GLU A O 1
ATOM 702 N N . LYS A 1 92 ? 0.152 -13.796 7.901 1.00 97.88 92 LYS A N 1
ATOM 703 C CA . LYS A 1 92 ? 1.569 -14.101 7.746 1.00 97.88 92 LYS A CA 1
ATOM 704 C C . LYS A 1 92 ? 1.746 -14.986 6.518 1.00 97.88 92 LYS A C 1
ATOM 706 O O . LYS A 1 92 ? 1.088 -16.019 6.413 1.00 97.88 92 LYS A O 1
ATOM 711 N N . LEU A 1 93 ? 2.655 -14.604 5.626 1.00 96.38 93 LEU A N 1
ATOM 712 C CA . LEU A 1 93 ? 3.076 -15.412 4.486 1.00 96.38 93 LEU A CA 1
ATOM 713 C C . LEU A 1 93 ? 4.587 -15.590 4.534 1.00 96.38 93 LEU A C 1
ATOM 715 O O . LEU A 1 93 ? 5.314 -14.609 4.617 1.00 96.38 93 LEU A O 1
ATOM 719 N N . THR A 1 94 ? 5.043 -16.832 4.415 1.00 96.31 94 THR A N 1
ATOM 720 C CA . THR A 1 94 ? 6.464 -17.189 4.533 1.00 96.31 94 THR A CA 1
ATOM 721 C C . THR A 1 94 ? 7.169 -17.336 3.183 1.00 96.31 94 THR A C 1
ATOM 723 O O . THR A 1 94 ? 8.375 -17.563 3.121 1.00 96.31 94 THR A O 1
ATOM 726 N N . ALA A 1 95 ? 6.435 -17.185 2.073 1.00 95.25 95 ALA A N 1
ATOM 727 C CA . ALA A 1 95 ? 6.947 -17.411 0.719 1.00 95.25 95 ALA A CA 1
ATOM 728 C C . ALA A 1 95 ? 8.119 -16.487 0.326 1.00 95.25 95 ALA A C 1
ATOM 730 O O . ALA A 1 95 ? 8.853 -16.806 -0.606 1.00 95.25 95 ALA A O 1
ATOM 731 N N . TRP A 1 96 ? 8.308 -15.368 1.036 1.00 94.75 96 TRP A N 1
ATOM 732 C CA . TRP A 1 96 ? 9.396 -14.411 0.807 1.00 94.75 96 TRP A CA 1
ATOM 733 C C . TRP A 1 96 ? 10.400 -14.326 1.968 1.00 94.75 96 TRP A C 1
ATOM 735 O O . TRP A 1 96 ? 11.311 -13.507 1.894 1.00 94.75 96 TRP A O 1
ATOM 745 N N . ASP A 1 97 ? 10.293 -15.173 3.002 1.00 96.06 97 ASP A N 1
ATOM 746 C CA . ASP A 1 97 ? 11.147 -15.096 4.203 1.00 96.06 97 ASP A CA 1
ATOM 747 C C . ASP A 1 97 ? 12.643 -15.223 3.867 1.00 96.06 97 ASP A C 1
ATOM 749 O O . ASP A 1 97 ? 13.489 -14.536 4.438 1.00 96.06 97 ASP A O 1
ATOM 753 N N . ALA A 1 98 ? 12.973 -16.056 2.875 1.00 95.50 98 ALA A N 1
ATOM 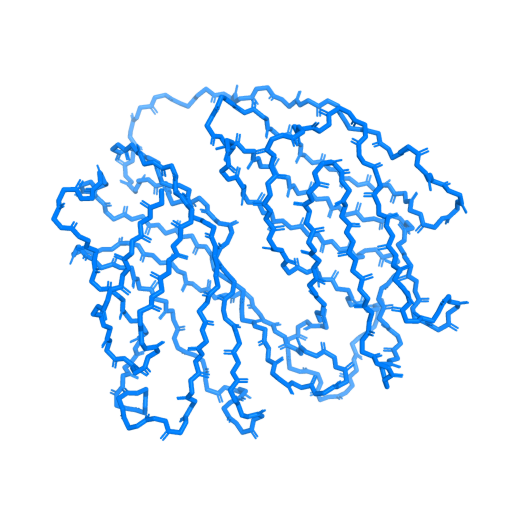754 C CA . ALA A 1 98 ? 14.344 -16.261 2.412 1.00 95.50 98 ALA A CA 1
ATOM 755 C C . ALA A 1 98 ? 14.957 -15.036 1.698 1.00 95.50 98 ALA A C 1
ATOM 757 O O . ALA A 1 98 ? 16.153 -15.034 1.417 1.00 95.50 98 ALA A O 1
ATOM 758 N N . LEU A 1 99 ? 14.161 -14.004 1.389 1.00 94.44 99 LEU A N 1
ATOM 759 C CA . LEU A 1 99 ? 14.619 -12.779 0.718 1.00 94.44 99 LEU A CA 1
ATOM 760 C C . LEU A 1 99 ? 15.007 -11.662 1.705 1.00 94.44 99 LEU A C 1
ATOM 762 O O . LEU A 1 99 ? 15.325 -10.548 1.282 1.00 94.44 99 LEU A O 1
ATOM 766 N N . GLY A 1 100 ? 15.001 -11.960 3.007 1.00 96.12 100 GLY A N 1
ATOM 767 C CA . GLY A 1 100 ? 15.314 -11.015 4.075 1.00 96.12 100 GLY A CA 1
ATOM 768 C C . GLY A 1 100 ? 14.125 -10.138 4.466 1.00 96.12 100 GLY A C 1
ATOM 769 O O . GLY A 1 100 ? 12.971 -10.451 4.169 1.00 96.12 100 GLY A O 1
ATOM 770 N N . ASN A 1 101 ? 14.418 -9.036 5.158 1.00 97.38 101 ASN A N 1
ATOM 771 C CA . ASN A 1 101 ? 13.393 -8.144 5.698 1.00 97.38 101 ASN A CA 1
ATOM 772 C C . ASN A 1 101 ? 12.506 -7.593 4.590 1.00 97.38 101 ASN A C 1
ATOM 774 O O . ASN A 1 101 ? 13.011 -7.137 3.571 1.00 97.38 101 ASN A O 1
ATOM 778 N N . TYR A 1 102 ? 11.198 -7.569 4.807 1.00 97.75 102 TYR A N 1
ATOM 779 C CA . TYR A 1 102 ? 10.241 -7.063 3.828 1.00 97.75 102 TYR A CA 1
ATOM 780 C C . TYR A 1 102 ? 9.323 -6.009 4.440 1.00 97.75 102 TYR A C 1
ATOM 782 O O . TYR A 1 102 ? 9.266 -5.831 5.657 1.00 97.75 102 TYR A O 1
ATOM 790 N N . VAL A 1 103 ? 8.606 -5.286 3.583 1.00 98.06 103 VAL A N 1
ATOM 791 C CA . VAL A 1 103 ? 7.700 -4.211 3.994 1.00 98.06 103 VAL A CA 1
ATOM 792 C C . VAL A 1 103 ? 6.254 -4.630 3.752 1.00 98.06 103 VAL A C 1
ATOM 794 O O . VAL A 1 103 ? 5.945 -5.276 2.756 1.00 98.06 103 VAL A O 1
ATOM 797 N N . ILE A 1 104 ? 5.348 -4.248 4.646 1.00 98.56 104 ILE A N 1
ATOM 798 C CA . ILE A 1 104 ? 3.903 -4.339 4.432 1.00 98.56 104 ILE A CA 1
ATOM 799 C C . ILE A 1 104 ? 3.338 -2.923 4.394 1.00 98.56 104 ILE A C 1
ATOM 801 O O . ILE A 1 104 ? 3.405 -2.202 5.389 1.00 98.56 104 ILE A O 1
ATOM 805 N N . TYR A 1 105 ? 2.756 -2.535 3.263 1.00 98.56 105 TYR A N 1
ATOM 806 C CA . TYR A 1 105 ? 2.046 -1.268 3.103 1.00 98.56 105 TYR A CA 1
ATOM 807 C C . TYR A 1 105 ? 0.586 -1.417 3.529 1.00 98.56 105 TYR A C 1
ATOM 809 O O . TYR A 1 105 ? -0.124 -2.313 3.064 1.00 98.56 105 TYR A O 1
ATOM 817 N N . ILE A 1 106 ? 0.123 -0.510 4.388 1.00 98.44 106 ILE A N 1
ATOM 818 C CA . ILE A 1 106 ? -1.286 -0.372 4.758 1.00 98.44 106 ILE A CA 1
ATOM 819 C C . ILE A 1 106 ? -1.728 1.002 4.277 1.00 98.44 106 ILE A C 1
ATOM 821 O O . ILE A 1 106 ? -1.421 2.004 4.911 1.00 98.44 106 ILE A O 1
ATOM 825 N N . ASN A 1 107 ? -2.447 1.042 3.157 1.00 98.19 107 ASN A N 1
ATOM 826 C CA . ASN A 1 107 ? -3.058 2.246 2.594 1.00 98.19 107 ASN A CA 1
ATOM 827 C C . ASN A 1 107 ? -4.544 1.978 2.345 1.00 98.19 107 ASN A C 1
ATOM 829 O O . ASN A 1 107 ? -5.019 1.979 1.209 1.00 98.19 107 ASN A O 1
ATOM 833 N N . SER A 1 108 ? -5.261 1.656 3.418 1.00 97.88 108 SER A N 1
ATOM 834 C CA . SER A 1 108 ? -6.501 0.888 3.327 1.00 97.88 108 SER A CA 1
ATOM 835 C C . SER A 1 108 ? -7.594 1.425 4.238 1.00 97.88 108 SER A C 1
ATOM 837 O O . SER A 1 108 ? -7.323 2.005 5.291 1.00 97.88 108 SER A O 1
ATOM 839 N N . ALA A 1 109 ? -8.840 1.189 3.829 1.00 97.62 109 ALA A N 1
ATOM 840 C CA . ALA A 1 109 ? -10.034 1.463 4.615 1.00 97.62 109 ALA A CA 1
ATOM 841 C C . ALA A 1 109 ? -10.585 0.180 5.247 1.00 97.62 109 ALA A C 1
ATOM 843 O O . ALA A 1 109 ? -10.806 -0.823 4.569 1.00 97.62 109 ALA A O 1
ATOM 844 N N . PHE A 1 110 ? -10.855 0.237 6.543 1.00 97.31 110 PHE A N 1
ATOM 845 C CA . PHE A 1 110 ? -11.474 -0.798 7.353 1.00 97.31 110 PHE A CA 1
ATOM 846 C C . PHE A 1 110 ? -12.920 -0.399 7.610 1.00 97.31 110 PHE A C 1
ATOM 848 O O . PHE A 1 110 ? -13.192 0.552 8.343 1.00 97.31 110 PHE A O 1
ATOM 855 N N . VAL A 1 111 ? -13.850 -1.123 6.992 1.00 93.31 111 VAL A N 1
ATOM 856 C CA . VAL A 1 111 ? -15.288 -0.877 7.135 1.00 93.31 111 VAL A CA 1
ATOM 857 C C . VAL A 1 111 ? -15.873 -1.882 8.118 1.00 93.31 111 VAL A C 1
ATOM 859 O O . VAL A 1 111 ? -15.608 -3.084 8.035 1.00 93.31 111 VAL A O 1
ATOM 862 N N . THR A 1 112 ? -16.681 -1.386 9.051 1.00 90.62 112 THR A N 1
ATOM 863 C CA . THR A 1 112 ? -17.349 -2.211 10.061 1.00 90.62 112 THR A CA 1
ATOM 864 C C . THR A 1 112 ? -18.187 -3.316 9.425 1.00 90.62 112 THR A C 1
ATOM 866 O O . THR A 1 112 ? -19.054 -3.067 8.583 1.00 90.62 112 THR A O 1
ATOM 869 N N . ARG A 1 113 ? -17.980 -4.554 9.880 1.00 88.19 113 ARG A N 1
ATOM 870 C CA . ARG A 1 113 ? -18.775 -5.702 9.438 1.00 88.19 113 ARG A CA 1
ATOM 871 C C . ARG A 1 113 ? -20.187 -5.672 10.024 1.00 88.19 113 ARG A C 1
ATOM 873 O O . ARG A 1 113 ? -20.424 -5.216 11.144 1.00 88.19 113 ARG A O 1
ATOM 880 N N . GLY A 1 114 ? -21.132 -6.223 9.261 1.00 84.69 114 GLY A N 1
ATOM 881 C CA . GLY A 1 114 ? -22.520 -6.385 9.701 1.00 84.69 114 GLY A CA 1
ATOM 882 C C . GLY A 1 114 ? -23.297 -5.071 9.812 1.00 84.69 114 GLY A C 1
ATOM 883 O O . GLY A 1 114 ? -24.230 -4.986 10.612 1.00 84.69 114 GLY A O 1
ATOM 884 N N . TYR A 1 115 ? -22.914 -4.045 9.048 1.00 83.50 115 TYR A N 1
ATOM 885 C CA . TYR A 1 115 ? -23.722 -2.839 8.893 1.00 83.50 115 TYR A CA 1
ATOM 886 C C . TYR A 1 115 ? -25.047 -3.180 8.190 1.00 83.50 115 TYR A C 1
ATOM 888 O O . TYR A 1 115 ? -25.051 -3.888 7.185 1.00 83.50 115 TYR A O 1
ATOM 896 N N . ARG A 1 116 ? -26.169 -2.705 8.745 1.00 83.00 116 ARG A N 1
ATOM 897 C CA . ARG A 1 116 ? -27.537 -2.966 8.247 1.00 83.00 116 ARG A CA 1
ATOM 898 C C . ARG A 1 116 ? -28.304 -1.688 7.881 1.00 83.00 116 ARG A C 1
ATOM 900 O O . ARG A 1 116 ? -29.522 -1.729 7.758 1.00 83.00 116 ARG A O 1
ATOM 907 N N . GLY A 1 117 ? -27.613 -0.556 7.780 1.00 84.06 117 GLY A N 1
ATOM 908 C CA . GLY A 1 117 ? -28.222 0.704 7.357 1.00 84.06 117 GLY A CA 1
ATOM 909 C C . GLY A 1 117 ? -28.192 0.885 5.841 1.00 84.06 117 GLY A C 1
ATOM 910 O O . GLY A 1 117 ? -27.743 0.012 5.097 1.00 84.06 117 GLY A O 1
ATOM 911 N N . THR A 1 118 ? -28.646 2.049 5.393 1.00 86.88 118 THR A N 1
ATOM 912 C CA . THR A 1 118 ? -28.617 2.439 3.982 1.00 86.88 118 THR A CA 1
ATOM 913 C C . THR A 1 118 ? -27.218 2.892 3.582 1.00 86.88 118 THR A C 1
ATOM 915 O O . THR A 1 118 ? -26.563 3.632 4.314 1.00 86.88 118 THR A O 1
ATOM 918 N N . PHE A 1 119 ? -26.771 2.479 2.399 1.00 84.62 119 PHE A N 1
ATOM 919 C CA . PHE A 1 119 ? -25.554 3.004 1.793 1.00 84.62 119 PHE A CA 1
ATOM 920 C C . PHE A 1 119 ? -25.892 4.179 0.883 1.00 84.62 119 PHE A C 1
ATOM 922 O O . PHE A 1 119 ? -26.770 4.073 0.027 1.00 84.62 119 PHE A O 1
ATOM 929 N N . THR A 1 120 ? -25.149 5.270 1.034 1.00 87.62 120 THR A N 1
ATOM 930 C CA . THR A 1 120 ? -25.158 6.380 0.081 1.00 87.62 120 THR A CA 1
ATOM 931 C C . THR A 1 120 ? -23.873 6.326 -0.724 1.00 87.62 120 THR A C 1
ATOM 933 O O . THR A 1 120 ? -22.788 6.165 -0.163 1.00 87.62 120 THR A O 1
ATOM 936 N N . GLN A 1 121 ? -23.984 6.455 -2.042 1.00 88.94 121 GLN A N 1
ATOM 937 C CA . GLN A 1 121 ? -22.814 6.525 -2.902 1.00 88.94 121 GLN A CA 1
ATOM 938 C C . GLN A 1 121 ? -22.132 7.884 -2.740 1.00 88.94 121 GLN A C 1
ATOM 940 O O . GLN A 1 121 ? -22.744 8.927 -2.971 1.00 88.94 121 GLN A O 1
ATOM 945 N N . THR A 1 122 ? -20.849 7.874 -2.388 1.00 91.31 122 THR A N 1
ATOM 946 C CA . THR A 1 122 ? -20.031 9.086 -2.440 1.00 91.31 122 THR A CA 1
ATOM 947 C C . THR A 1 122 ? -19.757 9.449 -3.905 1.00 91.31 122 THR A C 1
ATOM 949 O O . THR A 1 122 ? -19.316 8.575 -4.660 1.00 91.31 122 THR A O 1
ATOM 952 N N . PRO A 1 123 ? -19.991 10.704 -4.334 1.00 93.81 123 PRO A N 1
ATOM 953 C CA . PRO A 1 123 ? -19.696 11.129 -5.696 1.00 93.81 123 PRO A CA 1
ATOM 954 C C . PRO A 1 123 ? -18.216 10.966 -6.045 1.00 93.81 123 PRO A C 1
ATOM 956 O O . PRO A 1 123 ? -17.331 11.260 -5.237 1.00 93.81 123 PRO A O 1
ATOM 959 N N . THR A 1 124 ? -17.947 10.540 -7.276 1.00 97.00 124 THR A N 1
ATOM 960 C CA . THR A 1 124 ? -16.590 10.522 -7.823 1.00 97.00 124 THR A CA 1
ATOM 961 C C . THR A 1 124 ? -16.207 11.896 -8.356 1.00 97.00 124 THR A C 1
ATOM 963 O O . THR A 1 124 ? -17.054 12.608 -8.899 1.00 97.00 124 THR A O 1
ATOM 966 N N . LYS A 1 125 ? -14.924 12.245 -8.274 1.00 96.81 125 LYS A N 1
ATOM 967 C CA . LYS A 1 125 ? -14.374 13.470 -8.863 1.00 96.81 125 LYS A CA 1
ATOM 968 C C . LYS A 1 125 ? -13.551 13.163 -10.121 1.00 96.81 125 LYS A C 1
ATOM 970 O O . LYS A 1 125 ? -12.909 12.113 -10.186 1.00 96.81 125 LYS A O 1
ATOM 975 N N . PRO A 1 126 ? -13.558 14.049 -11.132 1.00 96.38 126 PRO A N 1
ATOM 976 C CA . PRO A 1 126 ? -12.699 13.889 -12.297 1.00 96.38 126 PRO A CA 1
ATOM 977 C C . PRO A 1 126 ? -11.224 14.071 -11.915 1.00 96.38 126 PRO A C 1
ATOM 979 O O . PRO A 1 126 ? -10.900 14.874 -11.041 1.00 96.38 126 PRO A O 1
ATOM 982 N N . LEU A 1 127 ? -10.341 13.348 -12.604 1.00 96.12 127 LEU A N 1
ATOM 983 C CA . LEU A 1 127 ? -8.895 13.525 -12.533 1.00 96.12 127 LEU A CA 1
ATOM 984 C C . LEU A 1 127 ? -8.340 13.719 -13.938 1.00 96.12 127 LEU A C 1
ATOM 986 O O . LEU A 1 127 ? -8.821 13.114 -14.896 1.00 96.12 127 LEU A O 1
ATOM 990 N N . THR A 1 128 ? -7.294 14.526 -14.048 1.00 95.44 128 THR A N 1
ATOM 991 C CA . THR A 1 128 ? -6.516 14.673 -15.279 1.00 95.44 128 THR A CA 1
ATOM 992 C C . THR A 1 128 ? -5.045 14.418 -15.003 1.00 95.44 128 THR A C 1
ATOM 994 O O . THR A 1 128 ? -4.573 14.570 -13.878 1.00 95.44 128 THR A O 1
ATOM 997 N N . ILE A 1 129 ? -4.311 14.020 -16.037 1.00 96.62 129 ILE A N 1
ATOM 998 C CA . ILE A 1 129 ? -2.853 13.939 -15.990 1.00 96.62 129 ILE A CA 1
ATOM 999 C C . ILE A 1 129 ? -2.324 15.218 -16.626 1.00 96.62 129 ILE A C 1
ATOM 1001 O O . ILE A 1 129 ? -2.596 15.475 -17.795 1.00 96.62 129 ILE A O 1
ATOM 1005 N N . ILE A 1 130 ? -1.613 16.035 -15.852 1.00 94.06 130 ILE A N 1
ATOM 1006 C CA . ILE A 1 130 ? -1.169 17.363 -16.307 1.00 94.06 130 ILE A CA 1
ATOM 1007 C C . ILE A 1 130 ? 0.051 17.246 -17.228 1.00 94.06 130 ILE A C 1
ATOM 1009 O O . ILE A 1 130 ? 0.190 18.004 -18.182 1.00 94.06 130 ILE A O 1
ATOM 1013 N N . ASN A 1 131 ? 0.931 16.281 -16.968 1.00 87.69 131 ASN A N 1
ATOM 1014 C CA . ASN A 1 131 ? 2.217 16.132 -17.645 1.00 87.69 131 ASN A CA 1
ATOM 1015 C C . ASN A 1 131 ? 2.276 14.891 -18.551 1.00 87.69 131 ASN A C 1
ATOM 1017 O O . ASN A 1 131 ? 3.282 14.181 -18.590 1.00 87.69 131 ASN A O 1
ATOM 1021 N N . SER A 1 132 ? 1.192 14.613 -19.277 1.00 68.94 132 SER A N 1
ATOM 1022 C CA . SER A 1 132 ? 0.999 13.402 -20.080 1.00 68.94 132 SER A CA 1
ATOM 1023 C C . SER A 1 132 ? 1.830 13.375 -21.374 1.00 68.94 132 SER A C 1
ATOM 1025 O O . SER A 1 132 ? 1.264 13.095 -22.423 1.00 68.94 132 SER A O 1
ATOM 1027 N N . TYR A 1 133 ? 3.134 13.681 -21.355 1.00 73.75 133 TYR A N 1
ATOM 1028 C CA . TYR A 1 133 ? 4.038 13.711 -22.528 1.00 73.75 133 TYR A CA 1
ATOM 1029 C C . TYR A 1 133 ? 4.221 12.331 -23.223 1.00 73.75 133 TYR A C 1
ATOM 1031 O O . TYR A 1 133 ? 5.335 11.919 -23.518 1.00 73.75 133 TYR A O 1
ATOM 1039 N N . GLY A 1 134 ? 3.148 11.564 -23.425 1.00 80.62 134 GLY A N 1
ATOM 1040 C CA . GLY A 1 134 ? 3.113 10.193 -23.931 1.00 80.62 134 GLY A CA 1
ATOM 1041 C C . GLY A 1 134 ? 3.440 9.118 -22.892 1.00 80.62 134 GLY A C 1
ATOM 1042 O O . GLY A 1 134 ? 3.291 7.941 -23.182 1.00 80.62 134 GLY A O 1
ATOM 1043 N N . ILE A 1 135 ? 3.880 9.496 -21.689 1.00 90.31 135 ILE A N 1
ATOM 1044 C CA . ILE A 1 135 ? 4.414 8.544 -20.698 1.00 90.31 135 ILE A CA 1
ATOM 1045 C C . ILE A 1 135 ? 3.331 8.028 -19.737 1.00 90.31 135 ILE A C 1
ATOM 1047 O O . ILE A 1 135 ? 3.451 6.935 -19.185 1.00 90.31 135 ILE A O 1
ATOM 1051 N N . PHE A 1 136 ? 2.269 8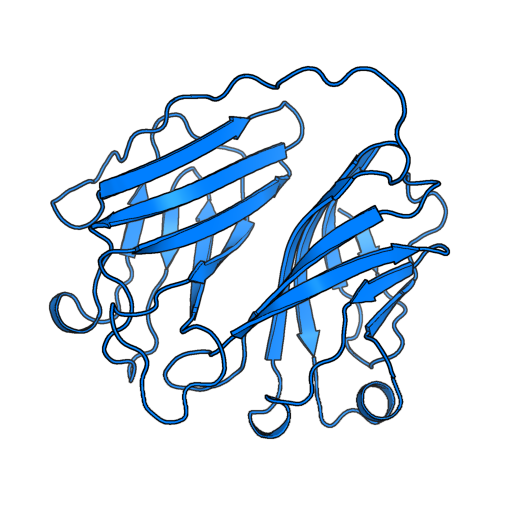.810 -19.537 1.00 95.44 136 PHE A N 1
ATOM 1052 C CA . PHE A 1 136 ? 1.173 8.472 -18.638 1.00 95.44 136 PHE A CA 1
ATOM 1053 C C . PHE A 1 136 ? -0.177 8.712 -19.302 1.00 95.44 136 PHE A C 1
ATOM 1055 O O . PHE A 1 136 ? -0.442 9.804 -19.806 1.00 95.44 136 PHE A O 1
ATOM 1062 N N . SER A 1 137 ? -1.054 7.719 -19.220 1.00 95.19 137 SER A N 1
ATOM 1063 C CA . SER A 1 137 ? -2.436 7.812 -19.680 1.00 95.19 137 SER A CA 1
ATOM 1064 C C . SER A 1 137 ? -3.313 6.867 -18.875 1.00 95.19 137 SER A C 1
ATOM 1066 O O . SER A 1 137 ? -3.013 5.675 -18.750 1.00 95.19 137 SER A O 1
ATOM 1068 N N . PHE A 1 138 ? -4.415 7.379 -18.328 1.00 96.00 138 PHE A N 1
ATOM 1069 C CA . PHE A 1 138 ? -5.386 6.531 -17.648 1.00 96.00 138 PHE A CA 1
ATOM 1070 C C . PHE A 1 138 ? -6.097 5.613 -18.648 1.00 96.00 138 PHE A C 1
ATOM 1072 O O . PHE A 1 138 ? -6.517 6.031 -19.723 1.00 96.00 138 PHE A O 1
ATOM 1079 N N . ASN A 1 139 ? -6.286 4.359 -18.248 1.00 95.38 139 ASN A N 1
ATOM 1080 C CA . ASN A 1 139 ? -7.283 3.473 -18.840 1.00 95.38 139 ASN A CA 1
ATOM 1081 C C . ASN A 1 139 ? -8.613 3.646 -18.101 1.00 95.38 139 ASN A C 1
ATOM 1083 O O . ASN A 1 139 ? -9.624 4.038 -18.680 1.00 95.38 139 ASN A O 1
ATOM 1087 N N . ARG A 1 140 ? -8.598 3.406 -16.788 1.00 96.62 140 ARG A N 1
ATOM 1088 C CA . ARG A 1 140 ? -9.742 3.615 -15.896 1.00 96.62 140 ARG A CA 1
ATOM 1089 C C . ARG A 1 140 ? -9.257 4.154 -14.571 1.00 96.62 140 ARG A C 1
ATOM 1091 O O . ARG A 1 140 ? -8.219 3.712 -14.083 1.00 96.62 140 ARG A O 1
ATOM 1098 N N . TYR A 1 141 ? -10.044 5.026 -13.962 1.00 97.69 141 TYR A N 1
ATOM 1099 C CA . TYR A 1 141 ? -9.834 5.428 -12.583 1.00 97.69 141 TYR A CA 1
ATOM 1100 C C . TYR A 1 141 ? -11.166 5.604 -11.856 1.00 97.69 141 TYR A C 1
ATOM 1102 O O . TYR A 1 141 ? -12.212 5.819 -12.468 1.00 97.69 141 TYR A O 1
ATOM 1110 N N . CYS A 1 142 ? -11.110 5.521 -10.533 1.00 97.81 142 CYS A N 1
ATOM 1111 C CA . CYS A 1 142 ? -12.164 5.956 -9.632 1.00 97.81 142 CYS A CA 1
ATOM 1112 C C . CYS A 1 142 ? -11.508 6.807 -8.553 1.00 97.81 142 CYS A C 1
ATOM 1114 O O . CYS A 1 142 ? -10.642 6.315 -7.828 1.00 97.81 142 CYS A O 1
ATOM 1116 N N . TYR A 1 143 ? -11.909 8.073 -8.474 1.00 98.38 143 TYR A N 1
ATOM 1117 C CA . TYR A 1 143 ? -11.409 9.005 -7.477 1.00 98.38 143 TYR A CA 1
ATOM 1118 C C . TYR A 1 143 ? -12.551 9.493 -6.601 1.00 98.38 143 TYR A C 1
ATOM 1120 O O . TYR A 1 143 ? -13.534 10.043 -7.099 1.00 98.38 143 TYR A O 1
ATOM 1128 N N . VAL A 1 144 ? -12.406 9.300 -5.296 1.00 97.69 144 VAL A N 1
ATOM 1129 C CA . VAL A 1 144 ? -13.308 9.833 -4.279 1.00 97.69 144 VAL A CA 1
ATOM 1130 C C . VAL A 1 144 ? -12.492 10.709 -3.344 1.00 97.69 144 VAL A C 1
ATOM 1132 O O . VAL A 1 144 ? -11.427 10.314 -2.870 1.00 97.69 144 VAL A O 1
ATOM 1135 N N . GLU A 1 145 ? -13.015 11.891 -3.052 1.00 97.06 145 GLU A N 1
ATOM 1136 C CA . GLU A 1 145 ? -12.412 12.839 -2.125 1.00 97.06 145 GLU A CA 1
ATOM 1137 C C . GLU A 1 145 ? -13.449 13.239 -1.082 1.00 97.06 145 GLU A C 1
ATOM 1139 O O . GLU A 1 145 ? -14.525 13.732 -1.420 1.00 97.06 145 GLU A O 1
ATOM 1144 N N . THR A 1 146 ? -13.107 13.035 0.185 1.00 96.31 146 THR A N 1
ATOM 1145 C CA . THR A 1 146 ? -13.876 13.498 1.345 1.00 96.31 146 THR A CA 1
ATOM 1146 C C . THR A 1 146 ? -13.065 14.545 2.098 1.00 96.31 146 THR A C 1
ATOM 1148 O O . THR A 1 146 ? -11.923 14.819 1.735 1.00 96.31 146 THR A O 1
ATOM 1151 N N . GLU A 1 147 ? -13.613 15.118 3.165 1.00 95.56 147 GLU A N 1
ATOM 1152 C CA . GLU A 1 147 ? -12.853 16.010 4.049 1.00 95.56 147 GLU A CA 1
ATOM 1153 C C . GLU A 1 147 ? -11.725 15.289 4.819 1.00 95.56 147 GLU A C 1
ATOM 1155 O O . GLU A 1 147 ? -10.719 15.910 5.140 1.00 95.56 147 GLU A O 1
ATOM 1160 N N . TYR A 1 148 ? -11.837 13.974 5.055 1.00 97.00 148 TYR A N 1
ATOM 1161 C CA . TYR A 1 148 ? -10.897 13.228 5.910 1.00 97.00 148 TYR A CA 1
ATOM 1162 C C . TYR A 1 148 ? -9.913 12.343 5.148 1.00 97.00 148 TYR A C 1
ATOM 1164 O O . TYR A 1 148 ? -8.816 12.058 5.625 1.00 97.00 148 TYR A O 1
ATOM 1172 N N . PHE A 1 149 ? -10.317 11.837 3.988 1.00 97.88 149 PHE A N 1
ATOM 1173 C CA . PHE A 1 149 ? -9.520 10.908 3.199 1.00 97.88 149 PHE A CA 1
ATOM 1174 C C . PHE A 1 149 ? -9.879 10.972 1.714 1.00 97.88 149 PHE A C 1
ATOM 1176 O O . PHE A 1 149 ? -10.937 11.465 1.312 1.00 97.88 149 PHE A O 1
ATOM 1183 N N . VAL A 1 150 ? -9.001 10.399 0.905 1.00 98.25 150 VAL A N 1
ATOM 1184 C CA . VAL A 1 150 ? -9.215 10.098 -0.502 1.00 98.25 150 VAL A CA 1
ATOM 1185 C C . VAL A 1 150 ? -9.176 8.597 -0.740 1.00 98.25 150 VAL A C 1
ATOM 1187 O O . VAL A 1 150 ? -8.522 7.858 -0.005 1.00 98.25 150 VAL A O 1
ATOM 1190 N N . PHE A 1 151 ? -9.849 8.163 -1.796 1.00 98.25 151 PHE A N 1
ATOM 1191 C CA . PHE A 1 151 ? -9.682 6.851 -2.404 1.00 98.25 151 PHE A CA 1
ATOM 1192 C C . PHE A 1 151 ? -9.331 7.050 -3.869 1.00 98.25 151 PHE A C 1
ATOM 1194 O O . PHE A 1 151 ? -10.014 7.803 -4.568 1.00 98.25 151 PHE A O 1
ATOM 1201 N N . LEU A 1 152 ? -8.284 6.375 -4.329 1.00 98.38 152 LEU A N 1
ATOM 1202 C CA . LEU A 1 152 ? -7.922 6.357 -5.732 1.00 98.38 152 LEU A CA 1
ATOM 1203 C C . LEU A 1 152 ? -7.536 4.944 -6.155 1.00 98.38 152 LEU A C 1
ATOM 1205 O O . LEU A 1 152 ? -6.555 4.372 -5.679 1.00 98.38 152 LEU A O 1
ATOM 1209 N N . MET A 1 153 ? -8.293 4.426 -7.114 1.00 97.69 153 MET A N 1
ATOM 1210 C CA . MET A 1 153 ? -7.890 3.298 -7.940 1.00 97.69 153 MET A CA 1
ATOM 1211 C C . MET A 1 153 ? -7.661 3.810 -9.355 1.00 97.69 153 MET A C 1
ATOM 1213 O O . MET A 1 153 ? -8.517 4.514 -9.892 1.00 97.69 153 MET A O 1
ATOM 1217 N N . ALA A 1 154 ? -6.526 3.464 -9.953 1.00 97.69 154 ALA A N 1
ATOM 1218 C CA . ALA A 1 154 ? -6.221 3.801 -11.334 1.00 97.69 154 ALA A CA 1
ATOM 1219 C C . ALA A 1 154 ? -5.487 2.654 -12.026 1.00 97.69 154 ALA A C 1
ATOM 1221 O O . ALA A 1 154 ? -4.578 2.053 -11.462 1.00 97.69 154 ALA A O 1
ATOM 1222 N N . THR A 1 155 ? -5.874 2.400 -13.271 1.00 97.19 155 THR A N 1
ATOM 1223 C CA . THR A 1 155 ? -5.202 1.513 -14.228 1.00 97.19 155 THR A CA 1
ATOM 1224 C C . THR A 1 155 ? -4.762 2.347 -15.424 1.00 97.19 155 THR A C 1
ATOM 1226 O O . THR A 1 155 ? -5.432 3.326 -15.773 1.00 97.19 155 THR A O 1
ATOM 1229 N N . PHE A 1 156 ? -3.667 1.963 -16.071 1.00 95.62 156 PHE A N 1
ATOM 1230 C CA . PHE A 1 156 ? -3.023 2.790 -17.090 1.00 95.62 156 PHE A CA 1
ATOM 1231 C C . PHE A 1 156 ? -3.023 2.131 -18.474 1.00 95.62 156 PHE A C 1
ATOM 1233 O O . PHE A 1 156 ? -2.806 0.924 -18.605 1.00 95.62 156 PHE A O 1
ATOM 1240 N N . ASN A 1 157 ? -3.283 2.937 -19.507 1.00 94.06 157 ASN A N 1
ATOM 1241 C CA . ASN A 1 157 ? -2.970 2.584 -20.893 1.00 94.06 157 ASN A CA 1
ATOM 1242 C C . ASN A 1 157 ? -1.472 2.768 -21.130 1.00 94.06 157 ASN A C 1
ATOM 1244 O O . ASN A 1 157 ? -0.824 1.851 -21.625 1.00 94.06 157 ASN A O 1
ATOM 1248 N N . ASP A 1 158 ? -0.949 3.907 -20.669 1.00 93.88 158 ASP A N 1
ATOM 1249 C CA . ASP A 1 158 ? 0.461 4.269 -20.737 1.00 93.88 158 ASP A CA 1
ATOM 1250 C C . ASP A 1 158 ? 0.982 4.526 -19.322 1.00 93.88 158 ASP A C 1
ATOM 1252 O O . ASP A 1 158 ? 0.377 5.264 -18.537 1.00 93.88 158 ASP A O 1
ATOM 1256 N N . PHE A 1 159 ? 2.094 3.881 -19.000 1.00 95.12 159 PHE A N 1
ATOM 1257 C CA . PHE A 1 159 ? 2.848 4.030 -17.761 1.00 95.12 159 PHE A CA 1
ATOM 1258 C C . PHE A 1 159 ? 4.323 3.772 -18.103 1.00 95.12 159 PHE A C 1
ATOM 1260 O O . PHE A 1 159 ? 4.563 2.905 -18.949 1.00 95.12 159 PHE A O 1
ATOM 1267 N N . PRO A 1 160 ? 5.313 4.456 -17.491 1.00 94.50 160 PRO A N 1
ATOM 1268 C CA . PRO A 1 160 ? 6.714 4.281 -17.856 1.00 94.50 160 PRO A CA 1
ATOM 1269 C C . PRO A 1 160 ? 7.109 2.809 -17.829 1.00 94.50 160 PRO A C 1
ATOM 1271 O O . PRO A 1 160 ? 6.942 2.148 -16.807 1.00 94.50 160 PRO A O 1
ATOM 1274 N N . GLU A 1 161 ? 7.617 2.288 -18.937 1.00 93.56 161 GLU A N 1
ATOM 1275 C CA . GLU A 1 161 ? 8.110 0.918 -19.011 1.00 93.56 161 GLU A CA 1
ATOM 1276 C C . GLU A 1 161 ? 9.636 0.926 -18.947 1.00 93.56 161 GLU A C 1
ATOM 1278 O O . GLU A 1 161 ? 10.306 1.646 -19.696 1.00 93.56 161 GLU A O 1
ATOM 1283 N N . TYR A 1 162 ? 10.181 0.103 -18.050 1.00 93.81 162 TYR A N 1
ATOM 1284 C CA . TYR A 1 162 ? 11.607 0.050 -17.749 1.00 93.81 162 TYR A CA 1
ATOM 1285 C C . TYR A 1 162 ? 12.468 -0.112 -19.007 1.00 93.81 162 TYR A C 1
ATOM 1287 O O . TYR A 1 162 ? 13.456 0.593 -19.179 1.00 93.81 162 TYR A O 1
ATOM 1295 N N . ASN A 1 163 ? 12.085 -1.011 -19.915 1.00 91.69 163 ASN A N 1
ATOM 1296 C CA . ASN A 1 163 ? 12.900 -1.338 -21.087 1.00 91.69 163 ASN A CA 1
ATOM 1297 C C . ASN A 1 163 ? 13.043 -0.175 -22.077 1.00 91.69 163 ASN A C 1
ATOM 1299 O O . ASN A 1 163 ? 13.999 -0.149 -22.848 1.00 91.69 163 ASN A O 1
ATOM 1303 N N . PHE A 1 164 ? 12.094 0.764 -22.075 1.00 91.75 164 PHE A N 1
ATOM 1304 C CA . PHE A 1 164 ? 12.055 1.869 -23.031 1.00 91.75 164 PHE A CA 1
ATOM 1305 C C . PHE A 1 164 ? 12.547 3.186 -22.432 1.00 91.75 164 PHE A C 1
ATOM 1307 O O . PHE A 1 164 ? 13.151 3.985 -23.141 1.00 91.75 164 PHE A O 1
ATOM 1314 N N . ILE A 1 165 ? 12.287 3.424 -21.141 1.00 91.94 165 ILE A N 1
ATOM 1315 C CA . ILE A 1 165 ? 12.527 4.731 -20.498 1.00 91.94 165 ILE A CA 1
ATOM 1316 C C . ILE A 1 165 ? 13.446 4.610 -19.263 1.00 91.94 165 ILE A C 1
ATOM 1318 O O . ILE A 1 165 ? 13.848 5.609 -18.671 1.00 91.94 165 ILE A O 1
ATOM 1322 N N . GLY A 1 166 ? 13.846 3.396 -18.879 1.00 93.62 166 GLY A N 1
ATOM 1323 C CA . GLY A 1 166 ? 14.811 3.151 -17.808 1.00 93.62 166 GLY A CA 1
ATOM 1324 C C . GLY A 1 166 ? 14.221 3.260 -16.402 1.00 93.62 166 GLY A C 1
ATOM 1325 O O . GLY A 1 166 ? 13.076 2.892 -16.149 1.00 93.62 166 GLY A O 1
ATOM 1326 N N . THR A 1 167 ? 15.032 3.728 -15.452 1.00 94.44 167 THR A N 1
ATOM 1327 C CA . THR A 1 167 ? 14.755 3.635 -14.008 1.00 94.44 167 THR A CA 1
ATOM 1328 C C . THR A 1 167 ? 13.933 4.784 -13.430 1.00 94.44 167 THR A C 1
ATOM 1330 O O . THR A 1 167 ? 13.452 4.660 -12.307 1.00 94.44 167 THR A O 1
ATOM 1333 N N . GLY A 1 168 ? 13.791 5.901 -14.146 1.00 93.50 168 GLY A N 1
ATOM 1334 C CA . GLY A 1 168 ? 13.256 7.148 -13.590 1.00 93.50 168 GLY A CA 1
ATOM 1335 C C . GLY A 1 168 ? 14.340 8.029 -12.936 1.00 93.50 168 GLY A C 1
ATOM 1336 O O . GLY A 1 168 ? 15.526 7.830 -13.213 1.00 93.50 168 GLY A O 1
ATOM 1337 N N . PRO A 1 169 ? 13.965 9.004 -12.082 1.00 95.62 169 PRO A N 1
ATOM 1338 C CA . PRO A 1 169 ? 12.649 9.148 -11.463 1.00 95.62 169 PRO A CA 1
ATOM 1339 C C . PRO A 1 169 ? 11.566 9.572 -12.452 1.00 95.62 169 PRO A C 1
ATOM 1341 O O . PRO A 1 169 ? 11.788 10.399 -13.336 1.00 95.62 169 PRO A O 1
ATOM 1344 N N . PHE A 1 170 ? 10.375 9.017 -12.268 1.00 96.69 170 PHE A N 1
ATOM 1345 C CA . PHE A 1 170 ? 9.172 9.404 -12.989 1.00 96.69 170 PHE A CA 1
ATOM 1346 C C . PHE A 1 170 ? 8.255 10.186 -12.065 1.00 96.69 170 PHE A C 1
ATOM 1348 O O . PHE A 1 170 ? 8.143 9.861 -10.885 1.00 96.69 170 PHE A O 1
ATOM 1355 N N . THR A 1 171 ? 7.558 11.172 -12.622 1.00 97.19 171 THR A N 1
ATOM 1356 C CA . THR A 1 171 ? 6.590 11.985 -11.886 1.00 97.19 171 THR A CA 1
ATOM 1357 C C . THR A 1 171 ? 5.275 11.989 -12.644 1.00 97.19 171 THR A C 1
ATOM 1359 O O . THR A 1 171 ? 5.241 12.420 -13.793 1.00 97.19 171 THR A O 1
ATOM 1362 N N . LEU A 1 172 ? 4.196 11.546 -12.007 1.00 97.25 172 LEU A N 1
ATOM 1363 C CA . LEU A 1 172 ? 2.822 11.679 -12.488 1.00 97.25 172 LEU A CA 1
ATOM 1364 C C . LEU A 1 172 ? 2.154 12.842 -11.748 1.00 97.25 172 LEU A C 1
ATOM 1366 O O . LEU A 1 172 ? 2.009 12.787 -10.527 1.00 97.25 172 LEU A O 1
ATOM 1370 N N . GLU A 1 173 ? 1.739 13.882 -12.470 1.00 97.25 173 GLU A N 1
ATOM 1371 C CA . GLU A 1 173 ? 1.063 15.046 -11.892 1.00 97.25 173 GLU A CA 1
ATOM 1372 C C . GLU A 1 173 ? -0.453 14.986 -12.127 1.00 97.25 173 GLU A C 1
ATOM 1374 O O . GLU A 1 173 ? -0.917 14.915 -13.267 1.00 97.25 173 GLU A O 1
ATOM 1379 N N . LEU A 1 174 ? -1.224 15.013 -11.036 1.00 97.38 174 LEU A N 1
ATOM 1380 C CA . LEU A 1 174 ? -2.671 14.806 -11.035 1.00 97.38 174 LEU A CA 1
ATOM 1381 C C . LEU A 1 174 ? -3.443 16.124 -10.878 1.00 97.38 174 LEU A C 1
ATOM 1383 O O . LEU A 1 174 ? -3.492 16.726 -9.803 1.00 97.38 174 LEU A O 1
ATOM 1387 N N . GLY A 1 175 ? -4.124 16.545 -11.939 1.00 97.00 175 GLY A N 1
ATOM 1388 C CA . GLY A 1 175 ? -5.104 17.625 -11.889 1.00 97.00 175 GLY A CA 1
ATOM 1389 C C . GLY A 1 175 ? -6.392 17.166 -11.211 1.00 97.00 175 GLY A C 1
ATOM 1390 O O . GLY A 1 175 ? -6.860 16.052 -11.436 1.00 97.00 175 GLY A O 1
ATOM 1391 N N . GLY A 1 176 ? -6.958 18.021 -10.355 1.00 96.25 176 GLY A N 1
ATOM 1392 C CA . GLY A 1 176 ? -8.185 17.727 -9.601 1.00 96.25 176 GLY A CA 1
ATOM 1393 C C . GLY A 1 176 ? -7.993 16.871 -8.342 1.00 96.25 176 GLY A C 1
ATOM 1394 O O . GLY A 1 176 ? -8.945 16.706 -7.588 1.00 96.25 176 GLY A O 1
ATOM 1395 N N . PHE A 1 177 ? -6.784 16.367 -8.077 1.00 98.00 177 PHE A N 1
ATOM 1396 C CA . PHE A 1 177 ? -6.486 15.594 -6.869 1.00 98.00 177 PHE A CA 1
ATOM 1397 C C . PHE A 1 177 ? -6.290 16.496 -5.637 1.00 98.00 177 PHE A C 1
ATOM 1399 O O . PHE A 1 177 ? -5.840 17.637 -5.748 1.00 98.00 177 PHE A O 1
ATOM 1406 N N . ALA A 1 178 ? -6.587 15.994 -4.441 1.00 97.25 178 ALA A N 1
ATOM 1407 C CA . ALA A 1 178 ? -6.360 16.703 -3.181 1.00 97.25 178 ALA A CA 1
ATOM 1408 C C . ALA A 1 178 ? -4.869 17.056 -2.987 1.00 97.25 178 ALA A C 1
ATOM 1410 O O . ALA A 1 178 ? -3.988 16.212 -3.140 1.00 97.25 178 ALA A O 1
ATOM 1411 N N . SER A 1 179 ? -4.565 18.319 -2.674 1.00 96.12 179 SER A N 1
ATOM 1412 C CA . SER A 1 179 ? -3.178 18.802 -2.520 1.00 96.12 179 SER A CA 1
ATOM 1413 C C . SER A 1 179 ? -2.561 18.480 -1.160 1.00 96.12 179 SER A C 1
ATOM 1415 O O . SER A 1 179 ? -1.345 18.439 -1.038 1.00 96.12 179 SER A O 1
ATOM 1417 N N . ASP A 1 180 ? -3.400 18.233 -0.162 1.00 97.19 180 ASP A N 1
ATOM 1418 C CA . ASP A 1 180 ? -3.086 17.950 1.241 1.00 97.19 180 ASP A CA 1
ATOM 1419 C C . ASP A 1 180 ? -2.943 16.444 1.535 1.00 97.19 180 ASP A C 1
ATOM 1421 O O . ASP A 1 180 ? -3.075 15.986 2.670 1.00 97.19 180 ASP A O 1
ATOM 1425 N N . VAL A 1 181 ? -2.692 15.645 0.499 1.00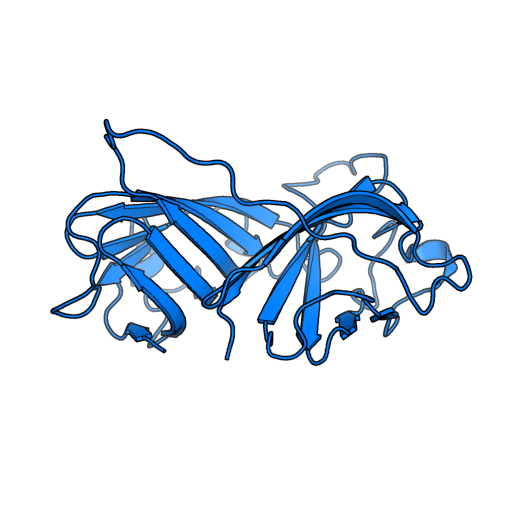 97.88 181 VAL A N 1
ATOM 1426 C CA . VAL A 1 181 ? -2.392 14.218 0.627 1.00 97.88 181 VAL A CA 1
ATOM 1427 C C . VAL A 1 181 ? -0.886 14.020 0.510 1.00 97.88 181 VAL A C 1
ATOM 1429 O O . VAL A 1 181 ? -0.277 14.399 -0.491 1.00 97.88 181 VAL A O 1
ATOM 1432 N N . ASN A 1 182 ? -0.312 13.394 1.536 1.00 97.50 182 ASN A N 1
ATOM 1433 C CA . ASN A 1 182 ? 1.066 12.919 1.569 1.00 97.50 182 ASN A CA 1
ATOM 1434 C C . ASN A 1 182 ? 1.059 11.443 1.978 1.00 97.50 182 ASN A C 1
ATOM 1436 O O . ASN A 1 182 ? 0.625 11.115 3.087 1.00 97.50 182 ASN A O 1
ATOM 1440 N N . VAL A 1 183 ? 1.464 10.559 1.068 1.00 97.81 183 VAL A N 1
ATOM 1441 C CA . VAL A 1 183 ? 1.394 9.111 1.272 1.00 97.81 183 VAL A CA 1
ATOM 1442 C C . VAL A 1 183 ? 2.427 8.375 0.420 1.00 97.81 183 VAL A C 1
ATOM 1444 O O . VAL A 1 183 ? 2.658 8.726 -0.734 1.00 97.81 183 VAL A O 1
ATOM 1447 N N . GLU A 1 184 ? 3.024 7.320 0.970 1.00 98.12 184 GLU A N 1
ATOM 1448 C CA . GLU A 1 184 ? 3.749 6.319 0.184 1.00 98.12 184 GLU A CA 1
ATOM 1449 C C . GLU A 1 184 ? 2.798 5.182 -0.184 1.00 98.12 184 GLU A C 1
ATOM 1451 O O . GLU A 1 184 ? 2.067 4.684 0.679 1.00 98.12 184 GLU A O 1
ATOM 1456 N N . ILE A 1 185 ? 2.803 4.781 -1.455 1.00 97.75 185 ILE A N 1
ATOM 1457 C CA . ILE A 1 185 ? 1.918 3.741 -1.982 1.00 97.75 185 ILE A CA 1
ATOM 1458 C C . ILE A 1 185 ? 2.706 2.700 -2.782 1.00 97.75 185 ILE A C 1
ATOM 1460 O O . ILE A 1 185 ? 3.622 3.062 -3.525 1.00 97.75 185 ILE A O 1
ATOM 1464 N N . PRO A 1 186 ? 2.339 1.415 -2.689 1.00 97.38 186 PRO A N 1
ATOM 1465 C CA . PRO A 1 186 ? 2.831 0.399 -3.605 1.00 97.38 186 PRO A CA 1
ATOM 1466 C C . PRO A 1 186 ? 2.175 0.561 -4.984 1.00 97.38 186 PRO A C 1
ATOM 1468 O O . PRO A 1 186 ? 0.980 0.845 -5.102 1.00 97.38 186 PRO A O 1
ATOM 1471 N N . LEU A 1 187 ? 2.965 0.345 -6.030 1.00 98.06 187 LEU A N 1
ATOM 1472 C CA . LEU A 1 187 ? 2.556 0.390 -7.430 1.00 98.06 187 LEU A CA 1
ATOM 1473 C C . LEU A 1 187 ? 2.720 -1.008 -8.025 1.00 98.06 187 LEU A C 1
ATOM 1475 O O . LEU A 1 187 ? 3.799 -1.596 -7.931 1.00 98.06 187 LEU A O 1
ATOM 1479 N N . ILE A 1 188 ? 1.663 -1.534 -8.644 1.00 97.06 188 ILE A N 1
ATOM 1480 C CA . ILE A 1 188 ? 1.688 -2.834 -9.307 1.00 97.06 188 ILE A CA 1
ATOM 1481 C C . ILE A 1 188 ? 2.065 -2.601 -10.765 1.00 97.06 188 ILE A C 1
ATOM 1483 O O . ILE A 1 188 ? 1.341 -1.936 -11.505 1.00 97.06 188 ILE A O 1
ATOM 1487 N N . VAL A 1 189 ? 3.207 -3.148 -11.167 1.00 95.94 189 VAL A N 1
ATOM 1488 C CA . VAL A 1 189 ? 3.891 -2.807 -12.423 1.00 95.94 189 VAL A CA 1
ATOM 1489 C C . VAL A 1 189 ? 4.305 -4.072 -13.176 1.00 95.94 189 VAL A C 1
ATOM 1491 O O . VAL A 1 189 ? 5.416 -4.177 -13.691 1.00 95.94 189 VAL A O 1
ATOM 1494 N N . ASN A 1 190 ? 3.407 -5.062 -13.196 1.00 89.19 190 ASN A N 1
ATOM 1495 C CA . ASN A 1 190 ? 3.605 -6.293 -13.957 1.00 89.19 190 ASN A CA 1
ATOM 1496 C C . ASN A 1 190 ? 3.619 -6.013 -15.467 1.00 89.19 190 ASN A C 1
ATOM 1498 O O . ASN A 1 190 ? 2.774 -5.251 -15.944 1.00 89.19 190 ASN A O 1
ATOM 1502 N N . PRO A 1 191 ? 4.466 -6.721 -16.228 1.00 78.50 191 PRO A N 1
ATOM 1503 C CA . PRO A 1 191 ? 4.330 -6.783 -17.671 1.00 78.50 191 PRO A CA 1
ATOM 1504 C C . PRO A 1 191 ? 3.091 -7.596 -18.067 1.00 78.50 191 PRO A C 1
ATOM 1506 O O . PRO A 1 191 ? 2.450 -8.269 -17.259 1.00 78.50 191 PRO A O 1
ATOM 1509 N N . THR A 1 192 ? 2.782 -7.595 -19.360 1.00 71.56 192 THR A N 1
ATOM 1510 C CA . THR A 1 192 ? 1.666 -8.357 -19.945 1.00 71.56 192 THR A CA 1
ATOM 1511 C C . THR A 1 192 ? 1.840 -9.882 -19.893 1.00 71.56 192 THR A C 1
ATOM 1513 O O . THR A 1 192 ? 0.910 -10.605 -20.245 1.00 71.56 192 THR A O 1
ATOM 1516 N N . SER A 1 193 ? 2.997 -10.391 -19.455 1.00 71.88 193 SER A N 1
ATOM 1517 C CA . SER A 1 193 ? 3.289 -11.825 -19.334 1.00 71.88 193 SER A CA 1
ATOM 1518 C C . SER A 1 193 ? 3.966 -12.153 -18.003 1.00 71.88 193 SER A C 1
ATOM 1520 O O . SER A 1 193 ? 4.758 -11.375 -17.484 1.00 71.88 193 SER A O 1
ATOM 1522 N N . THR A 1 194 ? 3.657 -13.313 -17.427 1.00 72.62 194 THR A N 1
ATOM 1523 C CA . THR A 1 194 ? 4.299 -13.782 -16.191 1.00 72.62 194 THR A CA 1
ATOM 1524 C C . THR A 1 194 ? 5.654 -14.405 -16.492 1.00 72.62 194 THR A C 1
ATOM 1526 O O . THR A 1 194 ? 5.791 -15.163 -17.453 1.00 72.62 194 THR A O 1
ATOM 1529 N N . THR A 1 195 ? 6.643 -14.154 -15.638 1.00 76.56 195 THR A N 1
ATOM 1530 C CA . THR A 1 195 ? 7.953 -14.813 -15.756 1.00 76.56 195 THR A CA 1
ATOM 1531 C C . THR A 1 195 ? 7.925 -16.180 -15.065 1.00 76.56 195 THR A C 1
ATOM 1533 O O . THR A 1 195 ? 7.250 -16.354 -14.051 1.00 76.56 195 THR A O 1
ATOM 1536 N N . SER A 1 196 ? 8.660 -17.166 -15.587 1.00 80.06 196 SER A N 1
ATOM 1537 C CA . SER A 1 196 ? 8.812 -18.461 -14.906 1.00 80.06 196 SER A CA 1
ATOM 1538 C C . SER A 1 196 ? 9.375 -18.268 -13.493 1.00 80.06 196 SER A C 1
ATOM 1540 O O . SER A 1 196 ? 10.322 -17.506 -13.301 1.00 80.06 196 SER A O 1
ATOM 1542 N N . GLY A 1 197 ? 8.777 -18.934 -12.501 1.00 79.12 197 GLY A N 1
ATOM 1543 C CA . GLY A 1 197 ? 9.173 -18.811 -11.093 1.00 79.12 197 GLY A CA 1
ATOM 1544 C C . GLY A 1 197 ? 8.746 -17.506 -10.410 1.00 79.12 197 GLY A C 1
ATOM 1545 O O . GLY A 1 197 ? 9.149 -17.258 -9.277 1.00 79.12 197 GLY A O 1
ATOM 1546 N N . GLN A 1 198 ? 7.934 -16.668 -11.063 1.00 88.38 198 GLN A N 1
ATOM 1547 C CA . GLN A 1 198 ? 7.371 -15.469 -10.447 1.00 88.38 198 GLN A CA 1
ATOM 1548 C C . GLN A 1 198 ? 6.395 -15.840 -9.318 1.00 88.38 198 GLN A C 1
ATOM 1550 O O . GLN A 1 198 ? 5.382 -16.499 -9.548 1.00 88.38 198 GLN A O 1
ATOM 1555 N N . ILE A 1 199 ? 6.682 -15.364 -8.104 1.00 90.06 199 ILE A N 1
ATOM 1556 C CA . ILE A 1 199 ? 5.810 -15.497 -6.931 1.00 90.06 199 ILE A CA 1
ATOM 1557 C C . ILE A 1 199 ? 5.248 -14.113 -6.612 1.00 90.06 199 ILE A C 1
ATOM 1559 O O . ILE A 1 199 ? 5.961 -13.263 -6.089 1.00 90.06 199 ILE A O 1
ATOM 1563 N N . GLY A 1 200 ? 3.972 -13.881 -6.926 1.00 92.81 200 GLY A N 1
ATOM 1564 C CA . GLY A 1 200 ? 3.314 -12.583 -6.743 1.00 92.81 200 GLY A CA 1
ATOM 1565 C C . GLY A 1 200 ? 3.524 -11.605 -7.906 1.00 92.81 200 GLY A C 1
ATOM 1566 O O . GLY A 1 200 ? 3.985 -11.966 -8.985 1.00 92.81 200 GLY A O 1
ATOM 1567 N N . SER A 1 201 ? 3.136 -10.349 -7.705 1.00 94.19 201 SER A N 1
ATOM 1568 C CA . SER A 1 201 ? 3.259 -9.260 -8.681 1.00 94.19 201 SER A CA 1
ATOM 1569 C C . SER A 1 201 ? 4.598 -8.544 -8.569 1.00 94.19 201 SER A C 1
ATOM 1571 O O . SER A 1 201 ? 5.116 -8.415 -7.467 1.00 94.19 201 SER A O 1
ATOM 1573 N N . MET A 1 202 ? 5.128 -8.031 -9.679 1.00 95.19 202 MET A N 1
ATOM 1574 C CA . MET A 1 202 ? 6.233 -7.068 -9.668 1.00 95.19 202 MET A CA 1
ATOM 1575 C C . MET A 1 202 ? 5.737 -5.731 -9.121 1.00 95.19 202 MET A C 1
ATOM 1577 O O . MET A 1 202 ? 4.713 -5.213 -9.584 1.00 95.19 202 MET A O 1
ATOM 1581 N N . LEU A 1 203 ? 6.458 -5.181 -8.146 1.00 96.56 203 LEU A N 1
ATOM 1582 C CA . LEU A 1 203 ? 6.078 -3.949 -7.469 1.00 96.56 203 LEU A CA 1
ATOM 1583 C C . LEU A 1 203 ? 7.198 -2.915 -7.533 1.00 96.56 203 LEU A C 1
ATOM 1585 O O . LEU A 1 203 ? 8.385 -3.227 -7.522 1.00 96.56 203 LEU A O 1
ATOM 1589 N N . THR A 1 204 ? 6.798 -1.654 -7.505 1.00 97.06 204 THR A N 1
ATOM 1590 C CA . THR A 1 204 ? 7.628 -0.573 -6.971 1.00 97.06 204 THR A CA 1
ATOM 1591 C C . THR A 1 204 ? 6.800 0.195 -5.936 1.00 97.06 204 THR A C 1
ATOM 1593 O O . THR A 1 204 ? 5.680 -0.205 -5.614 1.00 97.06 204 THR A O 1
ATOM 1596 N N . PHE A 1 205 ? 7.326 1.272 -5.376 1.00 97.00 205 PHE A N 1
ATOM 1597 C CA . PHE A 1 205 ? 6.568 2.185 -4.534 1.00 97.00 205 PHE A CA 1
ATOM 1598 C C . PHE A 1 205 ? 6.792 3.619 -5.001 1.00 97.00 205 PHE A C 1
ATOM 1600 O O . PHE A 1 205 ? 7.804 3.934 -5.627 1.00 97.00 205 PHE A O 1
ATOM 1607 N N . GLY A 1 206 ? 5.833 4.487 -4.705 1.00 97.94 206 GLY A N 1
ATOM 1608 C CA . GLY A 1 206 ? 5.936 5.906 -5.002 1.00 97.94 206 GLY A CA 1
ATOM 1609 C C . GLY A 1 206 ? 5.481 6.767 -3.839 1.00 97.94 206 GLY A C 1
ATOM 1610 O O . GLY A 1 206 ? 4.634 6.364 -3.041 1.00 97.94 206 GLY A O 1
ATOM 1611 N N . SER A 1 207 ? 6.039 7.969 -3.764 1.00 98.31 207 SER A N 1
ATOM 1612 C CA . SER A 1 207 ? 5.605 9.014 -2.843 1.00 98.31 207 SER A CA 1
ATOM 1613 C C . SER A 1 207 ? 4.655 9.950 -3.576 1.00 98.31 207 SER A C 1
ATOM 1615 O O . SER A 1 207 ? 5.026 10.548 -4.584 1.00 98.31 207 SER A O 1
ATOM 1617 N N . LEU A 1 208 ? 3.431 10.079 -3.073 1.00 98.12 208 LEU A N 1
ATOM 1618 C CA . LEU A 1 208 ? 2.445 11.034 -3.555 1.00 98.12 208 LEU A CA 1
ATOM 1619 C C . LEU A 1 208 ? 2.388 12.217 -2.596 1.00 98.12 208 LEU A C 1
ATOM 1621 O O . LEU A 1 208 ? 1.927 12.069 -1.467 1.00 98.12 208 LEU A O 1
ATOM 1625 N N . ALA A 1 209 ? 2.831 13.382 -3.059 1.00 97.56 209 ALA A N 1
ATOM 1626 C CA . ALA A 1 209 ? 2.773 14.636 -2.316 1.00 97.56 209 ALA A CA 1
ATOM 1627 C C . ALA A 1 209 ? 2.506 15.799 -3.274 1.00 97.56 209 ALA A C 1
ATOM 1629 O O . ALA A 1 209 ? 2.991 15.799 -4.405 1.00 97.56 209 ALA A O 1
ATOM 1630 N N . ASN A 1 210 ? 1.730 16.800 -2.843 1.00 95.62 210 ASN A N 1
ATOM 1631 C CA . ASN A 1 210 ? 1.401 17.974 -3.663 1.00 95.62 210 ASN A CA 1
ATOM 1632 C C . ASN A 1 210 ? 0.876 17.598 -5.064 1.00 95.62 210 ASN A C 1
ATOM 1634 O O . ASN A 1 210 ? 1.255 18.210 -6.061 1.00 95.62 210 ASN A O 1
ATOM 1638 N N . ARG A 1 211 ? 0.017 16.567 -5.134 1.00 97.12 211 ARG A N 1
ATOM 1639 C CA . ARG A 1 211 ? -0.561 16.007 -6.376 1.00 97.12 211 ARG A CA 1
ATOM 1640 C C . ARG A 1 211 ? 0.441 15.351 -7.336 1.00 97.12 211 ARG A C 1
ATOM 1642 O O . ARG A 1 211 ? 0.082 15.061 -8.475 1.00 97.12 211 ARG A O 1
ATOM 1649 N N . LYS A 1 212 ? 1.673 15.104 -6.895 1.00 97.69 212 LYS A N 1
ATOM 1650 C CA . LYS A 1 212 ? 2.733 14.483 -7.694 1.00 97.69 212 LYS A CA 1
ATOM 1651 C C . LYS A 1 212 ? 3.085 13.127 -7.110 1.00 97.69 212 LYS A C 1
ATOM 1653 O O . LYS A 1 212 ? 3.535 13.057 -5.970 1.00 97.69 212 LYS A O 1
ATOM 1658 N N . LEU A 1 213 ? 2.849 12.067 -7.878 1.00 98.12 213 LEU A N 1
ATOM 1659 C CA . LEU A 1 213 ? 3.340 10.726 -7.576 1.00 98.12 213 LEU A CA 1
ATOM 1660 C C . LEU A 1 213 ? 4.725 10.575 -8.201 1.00 98.12 213 LEU A C 1
ATOM 1662 O O . LEU A 1 213 ? 4.835 10.536 -9.426 1.00 98.12 213 LEU A O 1
ATOM 1666 N N . THR A 1 214 ? 5.753 10.459 -7.367 1.00 98.25 214 THR A N 1
ATOM 1667 C CA . THR A 1 214 ? 7.135 10.232 -7.800 1.00 98.25 214 THR A CA 1
ATOM 1668 C C . THR A 1 214 ? 7.572 8.819 -7.449 1.00 98.25 214 THR A C 1
ATOM 1670 O O . THR A 1 214 ? 7.358 8.370 -6.323 1.00 98.25 214 THR A O 1
ATOM 1673 N N . PHE A 1 215 ? 8.195 8.117 -8.392 1.00 98.19 215 PHE A N 1
ATOM 1674 C CA . PHE A 1 215 ? 8.706 6.761 -8.186 1.00 98.19 215 PHE A CA 1
ATOM 1675 C C . PHE A 1 215 ? 9.868 6.446 -9.133 1.00 98.19 215 PHE A C 1
ATOM 1677 O O . PHE A 1 215 ? 10.091 7.147 -10.122 1.00 98.19 215 PHE A O 1
ATOM 1684 N N . SER A 1 216 ? 10.571 5.355 -8.841 1.00 97.62 216 SER A N 1
ATOM 1685 C CA . SER A 1 216 ? 11.640 4.804 -9.677 1.00 97.62 216 SER A CA 1
ATOM 1686 C C . SER A 1 216 ? 11.539 3.281 -9.719 1.00 97.62 216 SER A C 1
ATOM 1688 O O . SER A 1 216 ? 10.915 2.665 -8.854 1.00 97.62 216 SER A O 1
ATOM 1690 N N . TYR A 1 217 ? 12.171 2.659 -10.706 1.00 96.75 217 TYR A N 1
ATOM 1691 C CA . TYR A 1 217 ? 12.379 1.212 -10.731 1.00 96.75 217 TYR A CA 1
ATOM 1692 C C . TYR A 1 217 ? 13.752 0.837 -10.158 1.00 96.75 217 TYR A C 1
ATOM 1694 O O . TYR A 1 217 ? 14.679 1.652 -10.222 1.00 96.75 217 TYR A O 1
ATOM 1702 N N . PRO A 1 218 ? 13.921 -0.396 -9.643 1.00 93.25 218 PRO A N 1
ATOM 1703 C CA . PRO A 1 218 ? 15.238 -0.920 -9.292 1.00 93.25 218 PRO A CA 1
ATOM 1704 C C . PRO A 1 218 ? 16.194 -0.868 -10.490 1.00 93.25 218 PRO A C 1
ATOM 1706 O O . PRO A 1 218 ? 15.802 -1.158 -11.619 1.00 93.25 218 PRO A O 1
ATOM 1709 N N . THR A 1 219 ? 17.466 -0.540 -10.262 1.00 88.69 219 THR A N 1
ATOM 1710 C CA . THR A 1 219 ? 18.460 -0.349 -11.337 1.00 88.69 219 THR A CA 1
ATOM 1711 C C . THR A 1 219 ? 18.706 -1.589 -12.187 1.00 88.69 219 THR A C 1
ATOM 1713 O O . THR A 1 219 ? 19.098 -1.456 -13.339 1.00 88.69 219 THR A O 1
ATOM 1716 N N . SER A 1 220 ? 18.443 -2.780 -11.656 1.00 86.12 220 SER A N 1
ATOM 1717 C CA . SER A 1 220 ? 18.611 -4.057 -12.349 1.00 86.12 220 SER A CA 1
ATOM 1718 C C . SER A 1 220 ? 17.303 -4.668 -12.852 1.00 86.12 220 SER A C 1
ATOM 1720 O O . SER A 1 220 ? 17.341 -5.797 -13.339 1.00 86.12 220 SER A O 1
ATOM 1722 N N . ALA A 1 221 ? 16.165 -3.976 -12.710 1.00 87.12 221 ALA A N 1
ATOM 1723 C CA . ALA A 1 221 ? 14.854 -4.451 -13.150 1.00 87.12 221 ALA A CA 1
ATOM 1724 C C . ALA A 1 221 ? 14.809 -4.740 -14.660 1.00 87.12 221 ALA A C 1
ATOM 1726 O O . ALA A 1 221 ? 15.696 -4.363 -15.410 1.00 87.12 221 ALA A O 1
ATOM 1727 N N . LEU A 1 222 ? 13.779 -5.458 -15.106 1.00 88.69 222 LEU A N 1
ATOM 1728 C CA . LEU A 1 222 ? 13.437 -5.652 -16.521 1.00 88.69 222 LEU A CA 1
ATOM 1729 C C . LEU A 1 222 ? 11.922 -5.795 -16.624 1.00 88.69 222 LEU A C 1
ATOM 1731 O O . LEU A 1 222 ? 11.306 -6.310 -15.694 1.00 88.69 222 LEU A O 1
ATOM 1735 N N . ASN A 1 223 ? 11.328 -5.410 -17.754 1.00 89.31 223 ASN A N 1
ATOM 1736 C CA . ASN A 1 223 ? 9.900 -5.637 -18.017 1.00 89.31 223 ASN A CA 1
ATOM 1737 C C . ASN A 1 223 ? 8.960 -5.115 -16.902 1.00 89.31 223 ASN A C 1
ATOM 1739 O O . ASN A 1 223 ? 7.918 -5.710 -16.658 1.00 89.31 223 ASN A O 1
ATOM 1743 N N . MET A 1 224 ? 9.324 -4.044 -16.190 1.00 93.50 224 MET A N 1
ATOM 1744 C CA . MET A 1 224 ? 8.447 -3.422 -15.191 1.00 93.50 224 MET A CA 1
ATOM 1745 C C . MET A 1 224 ? 7.730 -2.218 -15.794 1.00 93.50 224 MET A C 1
ATOM 1747 O O . MET A 1 224 ? 8.352 -1.408 -16.483 1.00 93.50 224 MET A O 1
ATOM 1751 N N . GLY A 1 225 ? 6.445 -2.079 -15.486 1.00 94.31 225 GLY A N 1
ATOM 1752 C CA . GLY A 1 225 ? 5.617 -0.955 -15.912 1.00 94.31 225 GLY A CA 1
ATOM 1753 C C . GLY A 1 225 ? 4.829 -1.227 -17.189 1.00 94.31 225 GLY A C 1
ATOM 1754 O O . GLY A 1 225 ? 4.507 -2.369 -17.509 1.00 94.31 225 GLY A O 1
ATOM 1755 N N . GLY A 1 226 ? 4.493 -0.158 -17.911 1.00 92.88 226 GLY A N 1
ATOM 1756 C CA . GLY A 1 226 ? 3.696 -0.244 -19.132 1.00 92.88 226 GLY A CA 1
ATOM 1757 C C . GLY A 1 226 ? 2.196 -0.439 -18.890 1.00 92.88 226 GLY A C 1
ATOM 1758 O O . GLY A 1 226 ? 1.654 -0.184 -17.806 1.00 92.88 226 GLY A O 1
ATOM 1759 N N . LYS A 1 227 ? 1.509 -0.874 -19.947 1.00 92.00 227 LYS A N 1
ATOM 1760 C CA . LYS A 1 227 ? 0.054 -1.055 -19.970 1.00 92.00 227 LYS A CA 1
ATOM 1761 C C . LYS A 1 227 ? -0.420 -1.989 -18.855 1.00 92.00 227 LYS A C 1
ATOM 1763 O O . LYS A 1 227 ? 0.189 -3.019 -18.597 1.00 92.00 227 LYS A O 1
ATOM 1768 N N . SER A 1 228 ? -1.563 -1.657 -18.258 1.00 91.56 228 SER A N 1
ATOM 1769 C CA . SER A 1 228 ? -2.171 -2.377 -17.130 1.00 91.56 228 SER A CA 1
ATOM 1770 C C . SER A 1 228 ? -1.420 -2.258 -15.806 1.00 91.56 228 SER A C 1
ATOM 1772 O O . SER A 1 228 ? -1.881 -2.842 -14.824 1.00 91.56 228 SER A O 1
ATOM 1774 N N . SER A 1 229 ? -0.351 -1.452 -15.727 1.00 95.75 229 SER A N 1
ATOM 1775 C CA . SER A 1 229 ? 0.131 -0.970 -14.428 1.00 95.75 229 SER A CA 1
ATOM 1776 C C . SER A 1 229 ? -1.030 -0.328 -13.669 1.00 95.75 229 SER A C 1
ATOM 1778 O O . SER A 1 229 ? -1.939 0.251 -14.281 1.00 95.75 229 SER A O 1
ATOM 1780 N N . PHE A 1 230 ? -1.040 -0.460 -12.346 1.00 96.88 230 PHE A N 1
ATOM 1781 C C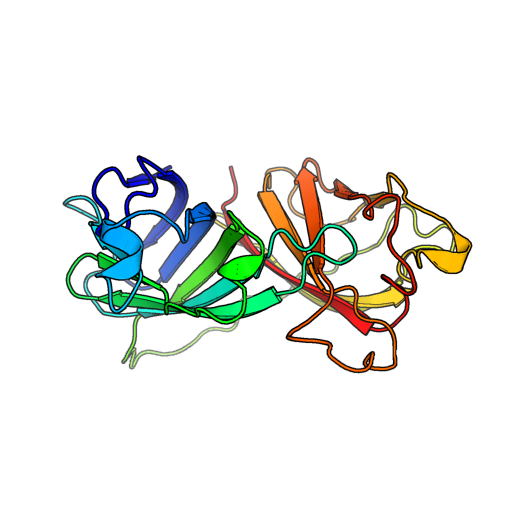A . PHE A 1 230 ? -2.123 0.067 -11.528 1.00 96.88 230 PHE A CA 1
ATOM 1782 C C . PHE A 1 230 ? -1.706 0.335 -10.087 1.00 96.88 230 PHE A C 1
ATOM 1784 O O . PHE A 1 230 ? -0.713 -0.184 -9.577 1.00 96.88 230 PHE A O 1
ATOM 1791 N N . PHE A 1 231 ? -2.525 1.126 -9.409 1.00 97.12 231 PHE A N 1
ATOM 1792 C CA . PHE A 1 231 ? -2.493 1.265 -7.962 1.00 97.12 231 PHE A CA 1
ATOM 1793 C C . PHE A 1 231 ? -3.909 1.422 -7.419 1.00 97.12 231 PHE A C 1
ATOM 1795 O O . PHE A 1 231 ? -4.837 1.827 -8.125 1.00 97.12 231 PHE A O 1
ATOM 1802 N N . ASN A 1 232 ? -4.068 1.073 -6.148 1.00 96.88 232 ASN A N 1
ATOM 1803 C CA . ASN A 1 232 ? -5.319 1.171 -5.417 1.00 96.88 232 ASN A CA 1
ATOM 1804 C C . ASN A 1 232 ? -5.000 1.505 -3.963 1.00 96.88 232 ASN A C 1
ATOM 1806 O O . ASN A 1 232 ? -4.363 0.702 -3.282 1.00 96.88 232 ASN A O 1
ATOM 1810 N N . PHE A 1 233 ? -5.416 2.680 -3.502 1.00 98.31 233 PHE A N 1
ATOM 1811 C CA . PHE A 1 233 ? -5.125 3.114 -2.145 1.00 98.31 233 PHE A CA 1
ATOM 1812 C C . PHE A 1 233 ? -6.199 4.044 -1.584 1.00 98.31 233 PHE A C 1
ATOM 1814 O O . PHE A 1 233 ? -6.864 4.798 -2.298 1.00 98.31 233 PHE A O 1
ATOM 1821 N N . PHE A 1 234 ? -6.305 4.026 -0.261 1.00 98.56 234 PHE A N 1
ATOM 1822 C CA . PHE A 1 234 ? -6.877 5.105 0.527 1.00 98.56 234 PHE A CA 1
ATOM 1823 C C . PHE A 1 234 ? -5.755 5.971 1.091 1.00 98.56 234 PHE A C 1
ATOM 1825 O O . PHE A 1 234 ? -4.710 5.443 1.470 1.00 98.56 234 PHE A O 1
ATOM 1832 N N . ALA A 1 235 ? -5.969 7.280 1.205 1.00 98.38 235 ALA A N 1
ATOM 1833 C CA . ALA A 1 235 ? -5.047 8.171 1.903 1.00 98.38 235 ALA A CA 1
ATOM 1834 C C . ALA A 1 235 ? -5.771 9.212 2.759 1.00 98.38 235 ALA A C 1
ATOM 1836 O O . ALA A 1 235 ? -6.708 9.855 2.307 1.00 98.38 235 ALA A O 1
ATOM 1837 N N . VAL A 1 236 ? -5.331 9.385 3.998 1.00 98.25 236 VAL A N 1
ATOM 1838 C CA . VAL A 1 236 ? -5.814 10.373 4.957 1.00 98.25 236 VAL A CA 1
ATOM 1839 C C . VAL A 1 236 ? -5.320 11.753 4.532 1.00 98.25 236 VAL A C 1
ATOM 1841 O O . VAL A 1 236 ? -4.154 11.935 4.165 1.00 98.25 236 VAL A O 1
ATOM 1844 N N . ARG A 1 237 ? -6.219 12.726 4.599 1.00 97.12 237 ARG A N 1
ATOM 1845 C CA . ARG A 1 237 ? -5.980 14.137 4.292 1.00 97.12 237 ARG A CA 1
ATOM 1846 C C . ARG A 1 237 ? -5.445 14.900 5.505 1.00 97.12 237 ARG A C 1
ATOM 1848 O O . ARG A 1 237 ? -5.585 14.419 6.629 1.00 97.12 237 ARG A O 1
ATOM 1855 N N . GLY A 1 238 ? -4.838 16.062 5.263 1.00 88.50 238 GLY A N 1
ATOM 1856 C CA . GLY A 1 238 ? -4.301 16.951 6.305 1.00 88.50 238 GLY A CA 1
ATOM 1857 C C . GLY A 1 238 ? -2.825 16.760 6.599 1.00 88.50 238 GLY A C 1
ATOM 1858 O O . GLY A 1 238 ? -2.411 15.604 6.836 1.00 88.50 238 GLY A O 1
#

Foldseek 3Di:
DFKFADKQQPQGIWDWDWDAAQFKIFTWDKTKHFLPTPSNVPDQWIKTAADPPRHHPAKWKKWKKKQALPLAFSFIDIWIWMDDPRMTITGDDCPRNVRGMIMITGQIMTGGPPDDDDDDDQDWDDKDFPPPPVQWAWPDWTWGDDPWKIKIKTFTQHHHWCVPRNWDQDKTAMDPDDQQWWHKFKKFWAAPDDDPPRDHTGIWIWIQHRRITTTTGRRNYHGGHHGGIITTGMTTGD

Nearest PDB structures (foldseek):
  5fld-assembly1_A  TM=4.380E-01  e=2.378E+00  Raptor siadenovirus A
  3hql-assembly2_B  TM=3.075E-01  e=5.560E+00  Homo sapiens
  5fjl-assembly1_A  TM=2.167E-01  e=2.262E+00  Raptor siadenovirus A